Protein 6RYK (pdb70)

Secondary structure (DSSP, 8-state):
--SEEEEEEEGGGB-S--TT--S-----HHHHHHHHHH---S-EEEEE-STT-EEEEE-HHHHHHHHTTT-SEEEEEEESS--HHHHHHHHTHHHHHPPP--HHHHHHHHHHHHHTT---HHHHHHHHHHT--/--SEEEEEEEGGGB-S--TT--S-----HHHHHHHHHH---S-EEEEE-STT-EEEEE-HHHHHHHHHTT-SEEEEEEETT--HHHHHHHHHHHHHHPPP--HHHHHHHHHHHHHHT---HHHHHHHHHHH-

InterPro domains:
  IPR003115 ParB-like, N-terminal domain [PF02195] (296-383)
  IPR003115 ParB-like, N-terminal domain [SM00470] (295-384)
  IPR036086 ParB/Sulfiredoxin superfamily [SSF110849] (290-384)
  IPR050336 Chromosome-partitioning and nucleoid occlusion protein [PTHR33375] (297-457)

Foldseek 3Di:
DPFKDKDFAFPVQEDPDCPQDDDDLPDLPVVLVVCVVPNDPDFFEWEDDDDSHIYGLGDPNVSVSCVVVVHGTTIYMYGHPQDPVNSNCVSCPCVPPPDDDDLVNLVVVCVVCVVVVNHDPVSNVVSVVVVDD/DDQKDKDFAFPVQEDPDCVQDDDDLPDLQVVLVVCVVPNDPDFFEWEDPPPSHIYGLGDPNVVVSCVVVVHGTTIYMYGYPQDPVNSNCVSCVCVPPPDDDDLVNLVVVCVVCVVVVNCDPVNVVVSVVVND

B-factor: mean 39.54, std 13.58, range [12.8, 111.51]

GO terms:
  GO:0005737 cytoplasm (C, EXP)

Sequence (265 aa):
SGRVTTVLLPLEKLQDESAFKLRPEGDVSGLATDIARLGQLFPVDVRPAGEDRYQLVCGFRRVAALRFLKRDAVQARIHLRLSDEDALVMSLAEEAIHATPVGPEVLEAKRDELEAQGRLSAAVRDMLEKALATSGRVTTVLLPLEKLQDESAFKLRPEGDVSGLATDIARLGQLFPVDVRPAGEDRYQLVCGFRRVAALRFLKRDAVQARRIHLRLSDEDALVMSLAEEAIHATPVGPEVLEAKRDELEAQGRLSAAVRDMLEKALA

Structure (mmCIF, N/CA/C/O backbone):
data_6RYK
#
_entry.id   6RYK
#
_cell.length_a   36.850
_cell.length_b   42.440
_cell.length_c   49.530
_cell.angle_alpha   108.54
_cell.angle_beta   99.15
_cell.angle_gamma   89.28
#
_symmetry.space_group_name_H-M   'P 1'
#
loop_
_entity.id
_entity.type
_entity.pdbx_description
1 polymer 'ParB-like nuclease domain protein'
2 non-polymer 'MAGNESIUM ION'
3 non-polymer "CYTIDINE-5'-TRIPHOSPHATE"
4 non-polymer GLYCEROL
5 water water
#
loop_
_atom_site.group_PDB
_atom_site.id
_atom_site.type_symbol
_atom_site.label_atom_id
_atom_site.label_alt_id
_atom_site.label_comp_id
_atom_site.label_asym_id
_atom_site.label_entity_id
_atom_site.label_seq_id
_atom_site.pdbx_PDB_ins_code
_atom_site.Cartn_x
_atom_site.Cartn_y
_atom_site.Cartn_z
_atom_site.occupancy
_atom_site.B_iso_or_equiv
_atom_site.auth_seq_id
_atom_site.auth_comp_id
_atom_site.auth_asym_id
_atom_site.auth_atom_id
_atom_site.pdbx_PDB_model_num
ATOM 1 N N . SER A 1 29 ? 25.189 5.668 7.590 1.00 90.05 289 SER A N 1
ATOM 2 C CA . SER A 1 29 ? 26.246 4.922 6.913 1.00 86.08 289 SER A CA 1
ATOM 3 C C . SER A 1 29 ? 25.753 3.553 6.452 1.00 86.83 289 SER A C 1
ATOM 4 O O . SER A 1 29 ? 26.551 2.682 6.104 1.00 92.82 289 SER A O 1
ATOM 7 N N . GLY A 1 30 ? 24.437 3.367 6.466 1.00 81.56 290 GLY A N 1
ATOM 8 C CA . GLY A 1 30 ? 23.832 2.124 6.029 1.00 83.35 290 GLY A CA 1
ATOM 9 C C . GLY A 1 30 ? 23.177 2.252 4.672 1.00 77.01 290 GLY A C 1
ATOM 10 O O . GLY A 1 30 ? 23.850 2.194 3.640 1.00 76.41 290 GLY A O 1
ATOM 11 N N . ARG A 1 31 ? 21.852 2.423 4.665 1.00 68.15 291 ARG A N 1
ATOM 12 C CA . ARG A 1 31 ? 21.109 2.655 3.440 1.00 54.12 291 ARG A CA 1
ATOM 13 C C . ARG A 1 31 ? 20.238 3.909 3.499 1.00 43.10 291 ARG A C 1
ATOM 14 O O . ARG A 1 31 ? 19.634 4.261 2.482 1.00 40.18 291 ARG A O 1
ATOM 22 N N . VAL A 1 32 ? 20.177 4.613 4.637 1.00 39.29 292 VAL A N 1
ATOM 23 C CA . VAL A 1 32 ? 19.462 5.884 4.731 1.00 36.54 292 VAL A CA 1
ATOM 24 C C . VAL A 1 32 ? 20.356 6.884 5.465 1.00 35.88 292 VAL A C 1
ATOM 25 O O . VAL A 1 32 ? 21.103 6.507 6.374 1.00 40.42 292 VAL A O 1
ATOM 29 N N . THR A 1 33 ? 20.286 8.155 5.066 1.00 33.36 293 THR A N 1
ATOM 30 C CA . THR A 1 33 ? 21.059 9.207 5.719 1.00 34.51 293 THR A CA 1
ATOM 31 C C . THR A 1 33 ? 20.260 10.509 5.700 1.00 34.17 293 THR A C 1
ATOM 32 O O . THR A 1 33 ? 19.512 10.776 4.756 1.00 31.22 293 THR A O 1
ATOM 36 N N . THR A 1 34 ? 20.417 11.322 6.752 1.00 28.19 294 THR A N 1
ATOM 37 C CA . THR A 1 34 ? 19.595 12.517 6.930 1.00 32.06 294 THR A CA 1
ATOM 38 C C . THR A 1 34 ? 20.425 13.764 6.643 1.00 36.57 294 THR A C 1
ATOM 39 O O . THR A 1 34 ? 21.552 13.889 7.135 1.00 36.87 294 THR A O 1
ATOM 43 N N . VAL A 1 35 ? 19.878 14.677 5.832 1.00 36.64 295 VAL A N 1
ATOM 44 C CA . VAL A 1 35 ? 20.597 15.883 5.419 1.00 41.84 295 VAL A CA 1
ATOM 45 C C . VAL A 1 35 ? 19.666 17.095 5.455 1.00 41.61 295 VAL A C 1
ATOM 46 O O . VAL A 1 35 ? 18.439 16.969 5.440 1.00 32.41 295 VAL A O 1
ATOM 50 N N . LEU A 1 36 ? 20.269 18.290 5.510 1.00 30.32 296 LEU A N 1
ATOM 51 C CA . LEU A 1 36 ? 19.527 19.524 5.254 1.00 35.40 296 LEU A CA 1
ATOM 52 C C . LEU A 1 36 ? 19.609 19.756 3.745 1.00 35.11 296 LEU A C 1
ATOM 53 O O . LEU A 1 36 ? 20.638 20.182 3.221 1.00 37.38 296 LEU A O 1
ATOM 58 N N . LEU A 1 37 ? 18.524 19.433 3.035 1.00 37.37 297 LEU A N 1
ATOM 59 C CA . LEU A 1 37 ? 18.554 19.314 1.581 1.00 33.39 297 LEU A CA 1
ATOM 60 C C . LEU A 1 37 ? 18.048 20.590 0.936 1.00 35.05 297 LEU A C 1
ATOM 61 O O . LEU A 1 37 ? 16.904 20.995 1.211 1.00 32.60 297 LEU A O 1
ATOM 66 N N . PRO A 1 38 ? 18.829 21.256 0.083 1.00 41.32 298 PRO A N 1
ATOM 67 C CA . PRO A 1 38 ? 18.297 22.425 -0.625 1.00 42.39 298 PRO A CA 1
ATOM 68 C C . PRO A 1 38 ? 17.054 22.058 -1.428 1.00 41.68 298 PRO A C 1
ATOM 69 O O . PRO A 1 38 ? 17.025 21.054 -2.147 1.00 36.90 298 PRO A O 1
ATOM 73 N N . LEU A 1 39 ? 16.013 22.880 -1.283 1.00 43.41 299 LEU A N 1
ATOM 74 C CA . LEU A 1 39 ? 14.752 22.618 -1.970 1.00 44.86 299 LEU A CA 1
ATOM 75 C C . LEU A 1 39 ? 14.931 22.633 -3.481 1.00 47.94 299 LEU A C 1
ATOM 76 O O . LEU A 1 39 ? 14.209 21.928 -4.196 1.00 47.17 299 LEU A O 1
ATOM 81 N N . GLU A 1 40 ? 15.882 23.432 -3.986 1.00 44.13 300 GLU A N 1
ATOM 82 C CA . GLU A 1 40 ? 16.138 23.463 -5.421 1.00 54.33 300 GLU A CA 1
ATOM 83 C C . GLU A 1 40 ? 16.687 22.140 -5.954 1.00 53.25 300 GLU A C 1
ATOM 84 O O . GLU A 1 40 ? 16.749 21.964 -7.175 1.00 49.99 300 GLU A O 1
ATOM 90 N N . LYS A 1 41 ? 17.056 21.205 -5.083 1.00 51.74 301 LYS A N 1
ATOM 91 C CA . LYS A 1 41 ? 17.518 19.891 -5.507 1.00 45.18 301 LYS A CA 1
ATOM 92 C C . LYS A 1 41 ? 16.400 18.862 -5.599 1.00 45.28 301 LYS A C 1
ATOM 93 O O . LYS A 1 41 ? 16.668 17.716 -5.980 1.00 45.92 301 LYS A O 1
ATOM 99 N N . LEU A 1 42 ? 15.160 19.234 -5.291 1.00 38.08 302 LEU A N 1
ATOM 100 C CA . LEU A 1 42 ? 14.040 18.343 -5.550 1.00 36.90 302 LEU A CA 1
ATOM 101 C C . LEU A 1 42 ? 13.592 18.456 -6.998 1.00 39.24 302 LEU A C 1
ATOM 102 O O . LEU A 1 42 ? 13.511 19.557 -7.552 1.00 44.27 302 LEU A O 1
ATOM 107 N N . GLN A 1 43 ? 13.309 17.306 -7.609 1.00 40.33 303 GLN A N 1
ATOM 108 C CA . GLN A 1 43 ? 12.694 17.290 -8.927 1.00 44.10 303 GLN A CA 1
ATOM 109 C C . GLN A 1 43 ? 11.343 17.996 -8.881 1.00 41.31 303 GLN A C 1
ATOM 110 O O . GLN A 1 43 ? 10.575 17.831 -7.929 1.00 38.64 303 GLN A O 1
ATOM 116 N N . ASP A 1 44 ? 11.046 18.757 -9.934 1.00 43.11 304 ASP A N 1
ATOM 117 C CA . ASP A 1 44 ? 9.776 19.474 -10.071 1.00 50.01 304 ASP A CA 1
ATOM 118 C C . ASP A 1 44 ? 8.701 18.519 -10.589 1.00 48.40 304 ASP A C 1
ATOM 119 O O . ASP A 1 44 ? 8.243 18.590 -11.732 1.00 48.19 304 ASP A O 1
ATOM 124 N N . GLU A 1 45 ? 8.285 17.618 -9.708 1.00 48.53 305 GLU A N 1
ATOM 125 C CA . GLU A 1 45 ? 7.324 16.588 -10.069 1.00 45.71 305 GLU A CA 1
ATOM 126 C C . GLU A 1 45 ? 6.639 16.141 -8.791 1.00 42.30 305 GLU A C 1
ATOM 127 O O . GLU A 1 45 ? 6.987 16.581 -7.692 1.00 38.68 305 GLU A O 1
ATOM 133 N N . SER A 1 46 ? 5.620 15.298 -8.950 1.00 37.79 306 SER A N 1
ATOM 134 C CA . SER A 1 46 ? 4.870 14.846 -7.789 1.00 38.28 306 SER A CA 1
ATOM 135 C C . SER A 1 46 ? 4.359 13.408 -7.977 1.00 38.76 306 SER A C 1
ATOM 136 O O . SER A 1 46 ? 3.213 13.096 -7.638 1.00 39.06 306 SER A O 1
ATOM 139 N N . ALA A 1 47 ? 5.210 12.511 -8.489 1.00 32.11 307 ALA A N 1
ATOM 140 C CA . ALA A 1 47 ? 4.748 11.154 -8.808 1.00 37.13 307 ALA A CA 1
ATOM 141 C C . ALA A 1 47 ? 4.184 10.429 -7.586 1.00 35.02 307 ALA A C 1
ATOM 142 O O . ALA A 1 47 ? 3.216 9.664 -7.704 1.00 32.68 307 ALA A O 1
ATOM 144 N N . PHE A 1 48 ? 4.774 10.645 -6.405 1.00 30.13 308 PHE A N 1
ATOM 145 C CA . PHE A 1 48 ? 4.365 9.954 -5.190 1.00 26.83 308 PHE A CA 1
ATOM 146 C C . PHE A 1 48 ? 3.383 10.740 -4.328 1.00 25.22 308 PHE A C 1
ATOM 147 O O . PHE A 1 48 ? 2.964 10.229 -3.281 1.00 27.14 308 PHE A O 1
ATOM 155 N N . LYS A 1 49 ? 3.001 11.953 -4.740 1.00 26.56 309 LYS A N 1
ATOM 156 C CA . LYS A 1 49 ? 2.027 12.740 -3.995 1.00 30.85 309 LYS A CA 1
ATOM 157 C C . LYS A 1 49 ? 0.657 12.084 -4.058 1.00 34.27 309 LYS A C 1
ATOM 158 O O . LYS A 1 49 ? 0.218 11.647 -5.124 1.00 34.60 309 LYS A O 1
ATOM 164 N N . LEU A 1 50 ? -0.018 12.011 -2.908 1.00 31.03 310 LEU A N 1
ATOM 165 C CA . LEU A 1 50 ? -1.308 11.337 -2.806 1.00 32.42 310 LEU A CA 1
ATOM 166 C C . LEU A 1 50 ? -2.504 12.272 -2.874 1.00 41.37 310 LEU A C 1
ATOM 167 O O . LEU A 1 50 ? -3.603 11.814 -3.204 1.00 40.83 310 LEU A O 1
ATOM 172 N N . ARG A 1 51 ? -2.325 13.557 -2.578 1.00 34.34 311 ARG A N 1
ATOM 173 C CA . ARG A 1 51 ? -3.434 14.482 -2.402 1.00 35.45 311 ARG A CA 1
ATOM 174 C C . ARG A 1 51 ? -2.896 15.892 -2.549 1.00 39.35 311 ARG A C 1
ATOM 175 O O . ARG A 1 51 ? -1.697 16.119 -2.347 1.00 34.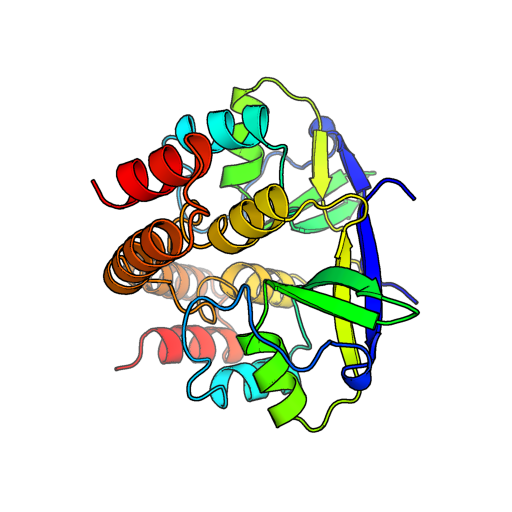54 311 ARG A O 1
ATOM 183 N N . PRO A 1 52 ? -3.752 16.869 -2.837 1.00 40.07 312 PRO A N 1
ATOM 184 C CA . PRO A 1 52 ? -3.280 18.254 -2.879 1.00 34.95 312 PRO A CA 1
ATOM 185 C C . PRO A 1 52 ? -2.783 18.705 -1.517 1.00 40.10 312 PRO A C 1
ATOM 186 O O . PRO A 1 52 ? -3.296 18.279 -0.476 1.00 37.91 312 PRO A O 1
ATOM 190 N N . GLU A 1 53 ? -1.752 19.556 -1.528 1.00 37.86 313 GLU A N 1
ATOM 191 C CA . GLU A 1 53 ? -1.216 20.063 -0.265 1.00 40.55 313 GLU A CA 1
ATOM 192 C C . GLU A 1 53 ? -2.246 20.916 0.468 1.00 43.29 313 GLU A C 1
ATOM 193 O O . GLU A 1 53 ? -2.301 20.906 1.702 1.00 37.08 313 GLU A O 1
ATOM 199 N N . GLY A 1 54 ? -3.059 21.672 -0.271 1.00 46.47 314 GLY A N 1
ATOM 200 C CA . GLY A 1 54 ? -4.050 22.530 0.355 1.00 47.62 314 GLY A CA 1
ATOM 201 C C . GLY A 1 54 ? -3.410 23.726 1.052 1.00 46.79 314 GLY A C 1
ATOM 202 O O . GLY A 1 54 ? -2.259 24.093 0.805 1.00 49.59 314 GLY A O 1
ATOM 203 N N . ASP A 1 55 ? -4.177 24.358 1.932 1.00 51.90 315 ASP A N 1
ATOM 204 C CA . ASP A 1 55 ? -3.610 25.477 2.674 1.00 51.61 315 ASP A CA 1
ATOM 205 C C . ASP A 1 55 ? -2.630 24.958 3.717 1.00 46.57 315 ASP A C 1
ATOM 206 O O . ASP A 1 55 ? -3.015 24.222 4.629 1.00 45.36 315 ASP A O 1
ATOM 211 N N . VAL A 1 56 ? -1.365 25.340 3.584 1.00 41.67 316 VAL A N 1
ATOM 212 C CA . VAL A 1 56 ? -0.347 24.933 4.537 1.00 39.24 316 VAL A CA 1
ATOM 213 C C . VAL A 1 56 ? 0.019 26.084 5.474 1.00 47.41 316 VAL A C 1
ATOM 214 O O . VAL A 1 56 ? 1.092 26.075 6.065 1.00 41.16 316 VAL A O 1
ATOM 218 N N . SER A 1 57 ? -0.888 27.064 5.623 1.00 38.10 317 SER A N 1
ATOM 219 C CA . SER A 1 57 ? -0.637 28.236 6.462 1.00 39.95 317 SER A CA 1
ATOM 220 C C . SER A 1 57 ? -0.357 27.843 7.903 1.00 44.46 317 SER A C 1
ATOM 221 O O . SER A 1 57 ? 0.605 28.324 8.514 1.00 44.97 317 SER A O 1
ATOM 224 N N . GLY A 1 58 ? -1.222 27.011 8.485 1.00 41.98 318 GLY A N 1
ATOM 225 C CA . GLY A 1 58 ? -1.051 26.660 9.884 1.00 45.93 318 GLY A CA 1
ATOM 226 C C . GLY A 1 58 ? 0.173 25.798 10.117 1.00 40.17 318 GLY A C 1
ATOM 227 O O . GLY A 1 58 ? 0.893 25.976 11.105 1.00 35.45 318 GLY A O 1
ATOM 228 N N . LEU A 1 59 ? 0.416 24.840 9.218 1.00 33.66 319 LEU A N 1
ATOM 229 C CA . LEU A 1 59 ? 1.626 24.033 9.311 1.00 30.14 319 LEU A CA 1
ATOM 230 C C . LEU A 1 59 ? 2.871 24.903 9.215 1.00 26.19 319 LEU A C 1
ATOM 231 O O . LEU A 1 59 ? 3.834 24.696 9.956 1.00 30.35 319 LEU A O 1
ATOM 236 N N . ALA A 1 60 ? 2.868 25.894 8.321 1.00 32.90 320 ALA A N 1
ATOM 237 C CA . ALA A 1 60 ? 4.029 26.776 8.195 1.00 35.78 320 ALA A CA 1
ATOM 238 C C . ALA A 1 60 ? 4.241 27.621 9.456 1.00 31.06 320 ALA A C 1
ATOM 239 O O . ALA A 1 60 ? 5.378 27.820 9.894 1.00 34.93 320 ALA A O 1
ATOM 241 N N . THR A 1 61 ? 3.166 28.122 10.053 1.00 35.49 321 THR A N 1
ATOM 242 C CA . THR A 1 61 ? 3.307 28.865 11.307 1.00 30.92 321 THR A CA 1
ATOM 243 C C . THR A 1 61 ? 3.926 27.989 12.392 1.00 37.73 321 THR A C 1
ATOM 244 O O . THR A 1 61 ? 4.849 28.414 13.096 1.00 32.54 321 THR A O 1
ATOM 248 N N . ASP A 1 62 ? 3.467 26.740 12.505 1.00 35.74 322 ASP A N 1
ATOM 249 C CA . ASP A 1 62 ? 4.036 25.831 13.497 1.00 27.25 322 ASP A CA 1
ATOM 250 C C . ASP A 1 62 ? 5.513 25.554 13.221 1.00 30.48 322 ASP A C 1
ATOM 251 O O . ASP A 1 62 ? 6.327 25.507 14.158 1.00 30.13 322 ASP A O 1
ATOM 256 N N . ILE A 1 63 ? 5.885 25.377 11.948 1.00 27.08 323 ILE A N 1
ATOM 257 C CA . ILE A 1 63 ? 7.287 25.116 11.631 1.00 31.07 323 ILE A CA 1
ATOM 258 C C . ILE A 1 63 ? 8.133 26.350 11.907 1.00 29.59 323 ILE A C 1
ATOM 259 O O . ILE A 1 63 ? 9.284 26.248 12.359 1.00 31.91 323 ILE A O 1
ATOM 264 N N . ALA A 1 64 ? 7.581 27.533 11.633 1.00 29.65 324 ALA A N 1
ATOM 265 C CA . ALA A 1 64 ? 8.293 28.767 11.951 1.00 38.41 324 ALA A CA 1
ATOM 266 C C . ALA A 1 64 ? 8.567 28.887 13.443 1.00 36.45 324 ALA A C 1
ATOM 267 O O . ALA A 1 64 ? 9.610 29.409 13.850 1.00 36.15 324 ALA A O 1
ATOM 269 N N . ARG A 1 65 ? 7.658 28.392 14.276 1.00 34.51 325 ARG A N 1
ATOM 270 C CA . ARG A 1 65 ? 7.809 28.538 15.716 1.00 33.90 325 ARG A CA 1
ATOM 271 C C . ARG A 1 65 ? 8.665 27.431 16.335 1.00 28.63 325 ARG A C 1
ATOM 272 O O . ARG A 1 65 ? 9.525 27.705 17.182 1.00 33.39 325 ARG A O 1
ATOM 280 N N . LEU A 1 66 ? 8.474 26.192 15.910 1.00 26.96 326 LEU A N 1
ATOM 281 C CA . LEU A 1 66 ? 9.096 25.055 16.581 1.00 33.08 326 LEU A CA 1
ATOM 282 C C . LEU A 1 66 ? 10.246 24.440 15.802 1.00 30.65 326 LEU A C 1
ATOM 283 O O . LEU A 1 66 ? 10.963 23.587 16.348 1.00 29.74 326 LEU A O 1
ATOM 288 N N . GLY A 1 67 ? 10.433 24.833 14.553 1.00 30.21 327 GLY A N 1
ATOM 289 C CA . GLY A 1 67 ? 11.264 24.090 13.636 1.00 26.55 327 GLY A CA 1
ATOM 290 C C . GLY A 1 67 ? 10.491 22.983 12.941 1.00 28.71 327 GLY A C 1
ATOM 291 O O . GLY A 1 67 ? 9.345 22.670 13.273 1.00 25.69 327 GLY A O 1
ATOM 292 N N . GLN A 1 68 ? 11.141 22.396 11.934 1.00 23.93 328 GLN A N 1
ATOM 293 C CA . GLN A 1 68 ? 10.632 21.188 11.266 1.00 21.57 328 GLN A CA 1
ATOM 294 C C . GLN A 1 68 ? 10.954 19.990 12.151 1.00 25.27 328 GLN A C 1
ATOM 295 O O . GLN A 1 68 ? 12.124 19.639 12.324 1.00 28.79 328 GLN A O 1
ATOM 301 N N . LEU A 1 69 ? 9.925 19.377 12.745 1.00 21.79 329 LEU A N 1
ATOM 302 C CA . LEU A 1 69 ? 10.167 18.377 13.765 1.00 20.22 329 LEU A CA 1
ATOM 303 C C . LEU A 1 69 ? 10.521 17.031 13.151 1.00 21.05 329 LEU A C 1
ATOM 304 O O . LEU A 1 69 ? 11.302 16.280 13.748 1.00 21.94 329 LEU A O 1
ATOM 309 N N . PHE A 1 70 ? 9.973 16.720 11.978 1.00 20.99 330 PHE A N 1
ATOM 310 C CA . PHE A 1 70 ? 10.176 15.404 11.359 1.00 20.85 330 PHE A CA 1
ATOM 311 C C . PHE A 1 70 ? 10.680 15.541 9.930 1.00 20.64 330 PHE A C 1
ATOM 312 O O . PHE A 1 70 ? 10.072 16.266 9.121 1.00 21.59 330 PHE A O 1
ATOM 320 N N . PRO A 1 71 ? 11.719 14.791 9.558 1.00 21.46 331 PRO A N 1
ATOM 321 C CA . PRO A 1 71 ? 12.277 14.898 8.209 1.00 24.01 331 PRO A CA 1
ATOM 322 C C . PRO A 1 71 ? 11.374 14.257 7.153 1.00 22.41 331 PRO A C 1
ATOM 323 O O . PRO A 1 71 ? 10.603 13.334 7.434 1.00 20.53 331 PRO A O 1
ATOM 327 N N . VAL A 1 72 ? 11.481 14.777 5.927 1.00 21.14 332 VAL A N 1
ATOM 328 C CA . VAL A 1 72 ? 10.765 14.199 4.787 1.00 20.73 332 VAL A CA 1
ATOM 329 C C . VAL A 1 72 ? 11.599 13.052 4.257 1.00 21.85 332 VAL A C 1
ATOM 330 O O . VAL A 1 72 ? 12.714 12.825 4.738 1.00 21.81 332 VAL A O 1
ATOM 334 N N . ASP A 1 73 ? 11.036 12.282 3.318 1.00 20.27 333 ASP A N 1
ATOM 335 C CA . ASP A 1 73 ? 11.725 11.141 2.736 1.00 20.52 333 ASP A CA 1
ATOM 336 C C . ASP A 1 73 ? 11.933 11.358 1.244 1.00 20.92 333 ASP A C 1
ATOM 337 O O . ASP A 1 73 ? 10.988 11.700 0.531 1.00 23.98 333 ASP A O 1
ATOM 342 N N . VAL A 1 74 ? 13.159 11.116 0.763 1.00 20.45 334 VAL A N 1
ATOM 343 C CA . VAL A 1 74 ? 13.475 11.257 -0.662 1.00 21.47 334 VAL A CA 1
ATOM 344 C C . VAL A 1 74 ? 14.310 10.060 -1.10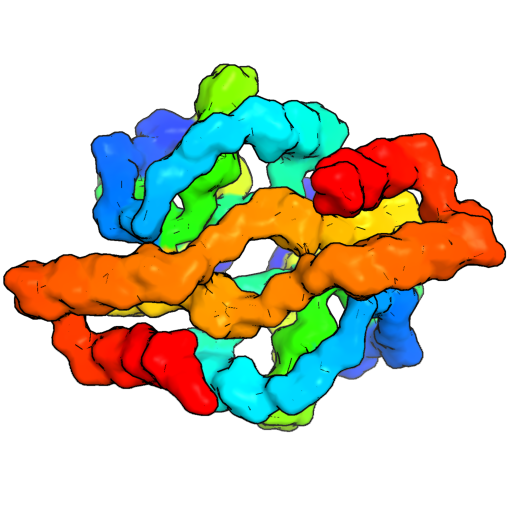9 1.00 24.14 334 VAL A C 1
ATOM 345 O O . VAL A 1 74 ? 14.831 9.299 -0.293 1.00 26.97 334 VAL A O 1
ATOM 349 N N . ARG A 1 75 ? 14.473 9.943 -2.433 1.00 25.95 335 ARG A N 1
ATOM 350 C CA . ARG A 1 75 ? 15.423 9.042 -3.065 1.00 25.22 335 ARG A CA 1
ATOM 351 C C . ARG A 1 75 ? 16.176 9.794 -4.165 1.00 28.01 335 ARG A C 1
ATOM 352 O O . ARG A 1 75 ? 15.635 10.738 -4.748 1.00 29.99 335 ARG A O 1
ATOM 360 N N . PRO A 1 76 ? 17.424 9.403 -4.441 1.00 32.54 336 PRO A N 1
ATOM 361 C CA . PRO A 1 76 ? 18.171 10.048 -5.536 1.00 35.08 336 PRO A CA 1
ATOM 362 C C . PRO A 1 76 ? 17.435 9.881 -6.850 1.00 40.62 336 PRO A C 1
ATOM 363 O O . PRO A 1 76 ? 16.829 8.839 -7.112 1.00 38.70 336 PRO A O 1
ATOM 367 N N . ALA A 1 77 ? 17.420 10.952 -7.641 1.00 41.72 337 ALA A N 1
ATOM 368 C CA . ALA A 1 77 ? 16.665 11.004 -8.892 1.00 38.37 337 ALA A CA 1
ATOM 369 C C . ALA A 1 77 ? 17.470 11.730 -9.959 1.00 60.31 337 ALA A C 1
ATOM 370 O O . ALA A 1 77 ? 17.034 12.742 -10.510 1.00 63.78 337 ALA A O 1
ATOM 372 N N . GLY A 1 78 ? 18.683 11.260 -10.218 1.00 54.79 338 GLY A N 1
ATOM 373 C CA . GLY A 1 78 ? 19.563 11.902 -11.174 1.00 55.47 338 GLY A CA 1
ATOM 374 C C . GLY A 1 78 ? 20.704 12.603 -10.461 1.00 50.62 338 GLY A C 1
ATOM 375 O O . GLY A 1 78 ? 20.804 12.607 -9.235 1.00 48.21 338 GLY A O 1
ATOM 376 N N . GLU A 1 79 ? 21.564 13.218 -11.258 1.00 50.36 339 GLU A N 1
ATOM 377 C CA . GLU A 1 79 ? 22.800 13.768 -10.724 1.00 50.65 339 GLU A CA 1
ATOM 378 C C . GLU A 1 79 ? 22.551 14.913 -9.753 1.00 45.13 339 GLU A C 1
ATOM 379 O O . GLU A 1 79 ? 22.104 15.990 -10.160 1.00 45.64 339 GLU A O 1
ATOM 385 N N . ASP A 1 80 ? 22.842 14.682 -8.471 1.00 45.64 340 ASP A N 1
ATOM 386 C CA . ASP A 1 80 ? 22.698 15.696 -7.426 1.00 44.86 340 ASP A CA 1
ATOM 387 C C . ASP A 1 80 ? 21.249 16.164 -7.291 1.00 41.08 340 ASP A C 1
ATOM 388 O O . ASP A 1 80 ? 20.976 17.288 -6.847 1.00 40.62 340 ASP A O 1
ATOM 393 N N . ARG A 1 81 ? 20.294 15.294 -7.622 1.00 38.38 341 ARG A N 1
ATOM 394 C CA . ARG A 1 81 ? 18.887 15.656 -7.544 1.00 37.29 341 ARG A CA 1
ATOM 395 C C . ARG A 1 81 ? 18.113 14.532 -6.865 1.00 35.23 341 ARG A C 1
ATOM 396 O O . ARG A 1 81 ? 18.583 13.396 -6.770 1.00 38.81 341 ARG A O 1
ATOM 404 N N . TYR A 1 82 ? 16.938 14.877 -6.339 1.00 29.86 342 TYR A N 1
ATOM 405 C CA . TYR A 1 82 ? 16.200 13.961 -5.473 1.00 32.56 342 TYR A CA 1
ATOM 406 C C . TYR A 1 82 ? 14.706 14.042 -5.752 1.00 29.94 342 TYR A C 1
ATOM 407 O O . TYR A 1 82 ? 14.178 15.083 -6.145 1.00 32.90 342 TYR A O 1
ATOM 416 N N . GLN A 1 83 ? 14.024 12.921 -5.535 1.00 30.73 343 GLN A N 1
ATOM 417 C CA . GLN A 1 83 ? 12.593 12.817 -5.771 1.00 25.03 343 GLN A CA 1
ATOM 418 C C . GLN A 1 83 ? 11.902 12.658 -4.432 1.00 26.57 343 GLN A C 1
ATOM 419 O O . GLN A 1 83 ? 12.265 11.776 -3.660 1.00 24.74 343 GLN A O 1
ATOM 425 N N . LEU A 1 84 ? 10.923 13.512 -4.164 1.00 27.26 344 LEU A N 1
ATOM 426 C CA . LEU A 1 84 ? 10.219 13.466 -2.893 1.00 26.92 344 LEU A CA 1
ATOM 427 C C . LEU A 1 84 ? 9.288 12.259 -2.878 1.00 21.21 344 LEU A C 1
ATOM 428 O O . LEU A 1 84 ? 8.538 12.043 -3.834 1.00 23.22 344 LEU A O 1
ATOM 433 N N . VAL A 1 85 ? 9.345 11.482 -1.801 1.00 23.77 345 VAL A N 1
ATOM 434 C CA . VAL A 1 85 ? 8.499 10.312 -1.620 1.00 22.62 345 VAL A CA 1
ATOM 435 C C . VAL A 1 85 ? 7.440 10.557 -0.551 1.00 23.67 345 VAL A C 1
ATOM 436 O O . VAL A 1 85 ? 6.256 10.329 -0.790 1.00 25.53 345 VAL A O 1
ATOM 440 N N . CYS A 1 86 ? 7.849 11.055 0.629 1.00 20.82 346 CYS A N 1
ATOM 441 C CA . CYS A 1 86 ? 6.924 11.515 1.660 1.00 18.52 346 CYS A CA 1
ATOM 442 C C . CYS A 1 86 ? 7.287 12.918 2.100 1.00 20.67 346 CYS A C 1
ATOM 443 O O . CYS A 1 86 ? 8.456 13.202 2.361 1.00 22.38 346 CYS A O 1
ATOM 446 N N . GLY A 1 87 ? 6.264 13.743 2.267 1.00 23.76 347 GLY A N 1
ATOM 447 C CA . GLY A 1 87 ? 6.444 15.054 2.867 1.00 25.03 347 GLY A CA 1
ATOM 448 C C . GLY A 1 87 ? 6.112 16.228 1.970 1.00 25.84 347 GLY A C 1
ATOM 449 O O . GLY A 1 87 ? 6.728 17.291 2.102 1.00 26.72 347 GLY A O 1
ATOM 450 N N . PHE A 1 88 ? 5.098 16.077 1.105 1.00 21.48 348 PHE A N 1
ATOM 451 C CA . PHE A 1 88 ? 4.695 17.181 0.236 1.00 26.00 348 PHE A CA 1
ATOM 452 C C . PHE A 1 88 ? 4.158 18.383 1.017 1.00 26.76 348 PHE A C 1
ATOM 453 O O . PHE A 1 88 ? 4.412 19.529 0.629 1.00 29.25 348 PHE A O 1
ATOM 461 N N . ARG A 1 89 ? 3.386 18.166 2.093 1.00 25.63 349 ARG A N 1
ATOM 462 C CA . ARG A 1 89 ? 2.859 19.330 2.804 1.00 27.28 349 ARG A CA 1
ATOM 463 C C . ARG A 1 89 ? 3.963 20.078 3.535 1.00 24.23 349 ARG A C 1
ATOM 464 O O . ARG A 1 89 ? 3.937 21.319 3.603 1.00 29.06 349 ARG A O 1
ATOM 472 N N . ARG A 1 90 ? 4.909 19.354 4.131 1.00 24.96 350 ARG A N 1
ATOM 473 C CA . ARG A 1 90 ? 6.008 20.039 4.815 1.00 27.45 350 ARG A CA 1
ATOM 474 C C . ARG A 1 90 ? 6.841 20.834 3.808 1.00 29.65 350 ARG A C 1
ATOM 475 O O . ARG A 1 90 ? 7.264 21.961 4.091 1.00 30.25 350 ARG A O 1
ATOM 483 N N . VAL A 1 91 ? 7.071 20.270 2.614 1.00 28.42 351 VAL A N 1
ATOM 484 C CA . VAL A 1 91 ? 7.827 21.006 1.598 1.00 25.51 351 VAL A CA 1
ATOM 485 C C . VAL A 1 91 ? 7.055 22.245 1.137 1.00 30.57 351 VAL A C 1
ATOM 486 O O . VAL A 1 91 ? 7.637 23.319 0.948 1.00 33.78 351 VAL A O 1
ATOM 490 N N . ALA A 1 92 ? 5.737 22.127 0.952 1.00 32.45 352 ALA A N 1
ATOM 491 C CA . ALA A 1 92 ? 4.929 23.295 0.604 1.00 26.40 352 ALA A CA 1
ATOM 492 C C . ALA A 1 92 ? 4.990 24.357 1.690 1.00 28.79 352 ALA A C 1
ATOM 493 O O . ALA A 1 92 ? 5.078 25.560 1.397 1.00 33.41 352 ALA A O 1
ATOM 495 N N . ALA A 1 93 ? 4.894 23.929 2.955 1.00 29.86 353 ALA A N 1
ATOM 496 C CA . ALA A 1 93 ? 4.970 24.872 4.068 1.00 33.06 353 ALA A CA 1
ATOM 497 C C . ALA A 1 93 ? 6.316 25.578 4.096 1.00 33.57 353 ALA A C 1
ATOM 498 O O . ALA A 1 93 ? 6.386 26.792 4.309 1.00 32.20 353 ALA A O 1
ATOM 500 N N . LEU A 1 94 ? 7.399 24.833 3.884 1.00 37.23 354 LEU A N 1
ATOM 501 C CA . LEU A 1 94 ? 8.718 25.450 3.857 1.00 34.74 354 LEU A CA 1
ATOM 502 C C . LEU A 1 94 ? 8.827 26.433 2.693 1.00 38.08 354 LEU A C 1
ATOM 503 O O . LEU A 1 94 ? 9.400 27.520 2.841 1.00 39.69 354 LEU A O 1
ATOM 508 N N . ARG A 1 95 ? 8.253 26.088 1.530 1.00 34.91 355 ARG A N 1
ATOM 509 C CA . ARG A 1 95 ? 8.204 27.069 0.436 1.00 33.96 355 ARG A CA 1
ATOM 510 C C . ARG A 1 95 ? 7.278 28.247 0.769 1.00 33.96 355 ARG A C 1
ATOM 511 O O . ARG A 1 95 ? 7.546 29.390 0.331 1.00 36.94 355 ARG A O 1
ATOM 519 N N . PHE A 1 96 ? 6.224 27.991 1.574 1.00 41.96 356 PHE A N 1
ATOM 520 C CA . PHE A 1 96 ? 5.499 29.033 2.306 1.00 45.79 356 PHE A CA 1
ATOM 521 C C . PHE A 1 96 ? 6.224 29.542 3.556 1.00 62.23 356 PHE A C 1
ATOM 522 O O . PHE A 1 96 ? 5.608 29.788 4.581 1.00 73.32 356 PHE A O 1
ATOM 530 N N . LEU A 1 97 ? 7.514 29.502 3.574 1.00 49.23 357 LEU A N 1
ATOM 531 C CA . LEU A 1 97 ? 8.281 30.247 4.542 1.00 39.50 357 LEU A CA 1
ATOM 532 C C . LEU A 1 97 ? 9.474 30.858 3.825 1.00 39.13 357 LEU A C 1
ATOM 533 O O . LEU A 1 97 ? 10.246 31.592 4.450 1.00 46.47 357 LEU A O 1
ATOM 538 N N . LYS A 1 98 ? 9.576 30.648 2.500 1.00 39.93 358 LYS A N 1
ATOM 539 C CA . LYS A 1 98 ? 10.701 31.115 1.697 1.00 38.44 358 LYS A CA 1
ATOM 540 C C . LYS A 1 98 ? 12.016 30.568 2.241 1.00 36.26 358 LYS A C 1
ATOM 541 O O . LYS A 1 98 ? 13.055 31.216 2.149 1.00 45.02 358 LYS A O 1
ATOM 547 N N . ARG A 1 99 ? 11.988 29.342 2.769 1.00 39.35 359 ARG A N 1
ATOM 548 C CA . ARG A 1 99 ? 13.205 28.672 3.234 1.00 40.67 359 ARG A CA 1
ATOM 549 C C . ARG A 1 99 ? 13.975 28.025 2.075 1.00 44.93 359 ARG A C 1
ATOM 550 O O . ARG A 1 99 ? 13.419 27.721 1.018 1.00 44.90 359 ARG A O 1
ATOM 558 N N . ASP A 1 100 ? 15.278 27.831 2.283 1.00 46.13 360 ASP A N 1
ATOM 559 C CA . ASP A 1 100 ? 16.180 27.311 1.259 1.00 45.76 360 ASP A CA 1
ATOM 560 C C . ASP A 1 100 ? 16.261 25.793 1.268 1.00 38.45 360 ASP A C 1
ATOM 561 O O . ASP A 1 100 ? 16.722 25.204 0.279 1.00 42.64 360 ASP A O 1
ATOM 566 N N . ALA A 1 101 ? 15.799 25.150 2.342 1.00 38.64 361 ALA A N 1
ATOM 567 C CA . ALA A 1 101 ? 16.112 23.744 2.550 1.00 37.88 361 ALA A CA 1
ATOM 568 C C . ALA A 1 101 ? 15.069 23.056 3.426 1.00 35.46 361 ALA A C 1
ATOM 569 O O . ALA A 1 101 ? 14.283 23.697 4.135 1.00 35.36 361 ALA A O 1
ATOM 571 N N . VAL A 1 102 ? 15.101 21.723 3.377 1.00 31.90 362 VAL A N 1
ATOM 572 C CA . VAL A 1 102 ? 14.216 20.842 4.131 1.00 29.37 362 VAL A CA 1
ATOM 573 C C . VAL A 1 102 ? 15.067 19.730 4.739 1.00 24.02 362 VAL A C 1
ATOM 574 O O . VAL A 1 102 ? 15.991 19.226 4.088 1.00 29.13 362 VAL A O 1
ATOM 578 N N . GLN A 1 103 ? 14.776 19.364 5.989 1.00 25.45 363 GLN A N 1
ATOM 579 C CA . GLN A 1 103 ? 15.388 18.187 6.600 1.00 27.79 363 GLN A CA 1
ATOM 580 C C . GLN A 1 103 ? 14.874 16.936 5.905 1.00 29.35 363 GLN A C 1
ATOM 581 O O . GLN A 1 103 ? 13.661 16.744 5.803 1.00 23.19 363 GLN A O 1
ATOM 587 N N . ALA A 1 104 ? 15.781 16.077 5.449 1.00 26.00 364 ALA A N 1
ATOM 588 C CA . ALA A 1 104 ? 15.362 14.982 4.586 1.00 24.75 364 ALA A CA 1
ATOM 589 C C . ALA A 1 104 ? 16.162 13.712 4.861 1.00 29.46 364 ALA A C 1
ATOM 590 O O . ALA A 1 104 ? 17.388 13.762 5.029 1.00 29.94 364 ALA A O 1
ATOM 592 N N . ARG A 1 105 ? 15.466 12.570 4.866 1.00 27.23 365 ARG A N 1
ATOM 593 C CA . ARG A 1 105 ? 16.122 11.266 4.828 1.00 26.82 365 ARG A CA 1
ATOM 594 C C . ARG A 1 105 ? 16.271 10.850 3.372 1.00 27.60 365 ARG A C 1
ATOM 595 O O . ARG A 1 105 ? 15.276 10.782 2.642 1.00 26.24 365 ARG A O 1
ATOM 603 N N . ILE A 1 106 ? 17.503 10.576 2.962 1.00 24.34 366 ILE A N 1
ATOM 604 C CA . ILE A 1 106 ? 17.805 10.057 1.627 1.00 23.82 366 ILE A CA 1
ATOM 605 C C . ILE A 1 106 ? 17.860 8.527 1.690 1.00 23.74 366 ILE A C 1
ATOM 606 O O . ILE A 1 106 ? 18.718 7.950 2.368 1.00 28.07 366 ILE A O 1
ATOM 611 N N . HIS A 1 107 ? 16.971 7.872 0.948 1.00 25.32 367 HIS A N 1
ATOM 612 C CA . HIS A 1 107 ? 16.895 6.421 0.892 1.00 31.70 367 HIS A CA 1
ATOM 613 C C . HIS A 1 107 ? 17.643 5.941 -0.344 1.00 25.58 367 HIS A C 1
ATOM 614 O O . HIS A 1 107 ? 17.240 6.252 -1.462 1.00 31.32 367 HIS A O 1
ATOM 621 N N . LEU A 1 108 ? 18.690 5.148 -0.130 1.00 28.08 368 LEU A N 1
ATOM 622 C CA . LEU A 1 108 ? 19.424 4.481 -1.200 1.00 29.16 368 LEU A CA 1
ATOM 623 C C . LEU A 1 108 ? 18.780 3.154 -1.565 1.00 35.83 368 LEU A C 1
ATOM 624 O O . LEU A 1 108 ? 18.208 2.460 -0.723 1.00 35.23 368 LEU A O 1
ATOM 629 N N . ARG A 1 109 ? 18.906 2.794 -2.838 1.00 34.36 369 ARG A N 1
ATOM 630 C CA . ARG A 1 109 ? 18.398 1.513 -3.345 1.00 39.32 369 ARG A CA 1
ATOM 631 C C . ARG A 1 109 ? 16.903 1.364 -3.060 1.00 43.14 369 ARG A C 1
ATOM 632 O O . ARG A 1 109 ? 16.426 0.303 -2.652 1.00 41.82 369 ARG A O 1
ATOM 640 N N . LEU A 1 110 ? 16.162 2.455 -3.250 1.00 32.77 370 LEU A N 1
ATOM 641 C CA . LEU A 1 110 ? 14.714 2.476 -3.064 1.00 24.88 370 LEU A CA 1
ATOM 642 C C . LEU A 1 110 ? 14.063 2.347 -4.435 1.00 28.48 370 LEU A C 1
ATOM 643 O O . LEU A 1 110 ? 14.047 3.299 -5.217 1.00 32.19 370 LEU A O 1
ATOM 648 N N . SER A 1 111 ? 13.561 1.147 -4.744 1.00 28.86 371 SER A N 1
ATOM 649 C CA . SER A 1 111 ? 12.992 0.885 -6.056 1.00 29.57 371 SER A CA 1
ATOM 650 C C . SER A 1 111 ? 11.688 1.653 -6.231 1.00 30.21 371 SER A C 1
ATOM 651 O O . SER A 1 111 ? 11.115 2.200 -5.270 1.00 26.45 371 SER A O 1
ATOM 654 N N . ASP A 1 112 ? 11.207 1.683 -7.480 1.00 31.30 372 ASP A N 1
ATOM 655 C CA . ASP A 1 112 ? 9.916 2.313 -7.739 1.00 32.24 372 ASP A CA 1
ATOM 656 C C . ASP A 1 112 ? 8.825 1.692 -6.872 1.00 27.49 372 ASP A C 1
ATOM 657 O O . ASP A 1 112 ? 8.040 2.407 -6.242 1.00 25.93 372 ASP A O 1
ATOM 662 N N . GLU A 1 113 ? 8.762 0.356 -6.818 1.00 26.85 373 GLU A N 1
ATOM 663 C CA . GLU A 1 113 ? 7.721 -0.276 -6.004 1.00 25.79 373 GLU A CA 1
ATOM 664 C C . GLU A 1 113 ? 7.913 0.002 -4.520 1.00 31.26 373 GLU A C 1
ATOM 665 O O . GLU A 1 113 ? 6.934 0.211 -3.800 1.00 32.61 373 GLU A O 1
ATOM 671 N N . ASP A 1 114 ? 9.151 -0.028 -4.024 1.00 26.65 374 ASP A N 1
ATOM 672 C CA . ASP A 1 114 ? 9.340 0.164 -2.593 1.00 29.65 374 ASP A CA 1
ATOM 673 C C . ASP A 1 114 ? 9.061 1.609 -2.187 1.00 24.62 374 ASP A C 1
ATOM 674 O O . ASP A 1 114 ? 8.636 1.865 -1.049 1.00 25.84 374 ASP A O 1
ATOM 679 N N . ALA A 1 115 ? 9.258 2.554 -3.110 1.00 24.73 375 ALA A N 1
ATOM 680 C CA . ALA A 1 115 ? 8.911 3.945 -2.835 1.00 26.97 375 ALA A CA 1
ATOM 681 C C . ALA A 1 115 ? 7.401 4.137 -2.792 1.00 27.74 375 ALA A C 1
ATOM 682 O O . ALA A 1 115 ? 6.886 4.881 -1.958 1.00 27.03 375 ALA 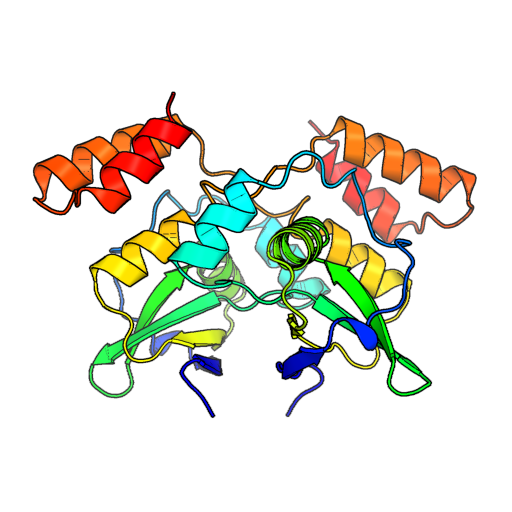A O 1
ATOM 684 N N . LEU A 1 116 ? 6.677 3.504 -3.711 1.00 24.17 376 LEU A N 1
ATOM 685 C CA . LEU A 1 116 ? 5.227 3.527 -3.647 1.00 24.30 376 LEU A CA 1
ATOM 686 C C . LEU A 1 116 ? 4.752 2.984 -2.307 1.00 27.10 376 LEU A C 1
ATOM 687 O O . LEU A 1 116 ? 3.888 3.571 -1.648 1.00 27.40 376 LEU A O 1
ATOM 692 N N . VAL A 1 117 ? 5.328 1.866 -1.873 1.00 31.20 377 VAL A N 1
ATOM 693 C CA . VAL A 1 117 ? 4.945 1.288 -0.581 1.00 28.75 377 VAL A CA 1
ATOM 694 C C . VAL A 1 117 ? 5.188 2.282 0.550 1.00 40.05 377 VAL A C 1
ATOM 695 O O . VAL A 1 117 ? 4.316 2.513 1.404 1.00 38.32 377 VAL A O 1
ATOM 699 N N . MET A 1 118 ? 6.379 2.893 0.571 1.00 31.13 378 MET A N 1
ATOM 700 C CA . MET A 1 118 ? 6.711 3.853 1.622 1.00 32.71 378 MET A CA 1
ATOM 701 C C . MET A 1 118 ? 5.802 5.093 1.608 1.00 35.68 378 MET A C 1
ATOM 702 O O . MET A 1 118 ? 5.498 5.667 2.670 1.00 33.45 378 MET A O 1
ATOM 707 N N . SER A 1 119 ? 5.380 5.537 0.432 1.00 29.88 379 SER A N 1
ATOM 708 C CA . SER A 1 119 ? 4.511 6.706 0.329 1.00 30.34 379 SER A CA 1
ATOM 709 C C . SER A 1 119 ? 3.119 6.435 0.879 1.00 40.11 379 SER A C 1
ATOM 710 O O . SER A 1 119 ? 2.378 7.386 1.160 1.00 47.17 379 SER A O 1
ATOM 713 N N . LEU A 1 120 ? 2.745 5.166 1.008 1.00 36.79 380 LEU A N 1
ATOM 714 C CA . LEU A 1 120 ? 1.437 4.745 1.497 1.00 47.25 380 LEU A CA 1
ATOM 715 C C . LEU A 1 120 ? 1.475 4.253 2.935 1.00 42.01 380 LEU A C 1
ATOM 716 O O . LEU A 1 120 ? 0.424 3.891 3.484 1.00 41.89 380 LEU A O 1
ATOM 721 N N . ALA A 1 121 ? 2.661 4.225 3.547 1.00 29.63 381 ALA A N 1
ATOM 722 C CA . ALA A 1 121 ? 2.861 3.480 4.786 1.00 27.51 381 ALA A CA 1
ATOM 723 C C . ALA A 1 121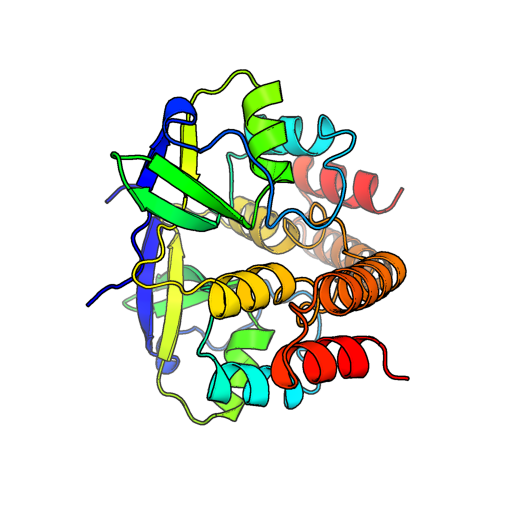 ? 2.238 4.186 5.974 1.00 39.05 381 ALA A C 1
ATOM 724 O O . ALA A 1 121 ? 1.537 3.563 6.783 1.00 34.72 381 ALA A O 1
ATOM 726 N N A GLU A 1 122 ? 2.498 5.487 6.115 0.51 36.74 382 GLU A N 1
ATOM 727 N N B GLU A 1 122 ? 2.513 5.482 6.124 0.49 36.48 382 GLU A N 1
ATOM 728 C CA A GLU A 1 122 ? 1.859 6.238 7.189 0.51 39.76 382 GLU A CA 1
ATOM 729 C CA B GLU A 1 122 ? 1.860 6.243 7.182 0.49 39.81 382 GLU A CA 1
ATOM 730 C C A GLU A 1 122 ? 0.360 6.328 6.969 0.51 37.53 382 GLU A C 1
ATOM 731 C C B GLU A 1 122 ? 0.361 6.288 6.962 0.49 37.10 382 GLU A C 1
ATOM 732 O O A GLU A 1 122 ? -0.420 6.196 7.918 0.51 42.32 382 GLU A O 1
ATOM 733 O O B GLU A 1 122 ? -0.416 6.088 7.902 0.49 42.05 382 GLU A O 1
ATOM 744 N N . ALA A 1 123 ? -0.063 6.535 5.719 1.00 41.42 383 ALA A N 1
ATOM 745 C CA . ALA A 1 123 ? -1.487 6.610 5.418 1.00 44.31 383 ALA A CA 1
ATOM 746 C C . ALA A 1 123 ? -2.205 5.358 5.892 1.00 37.01 383 ALA A C 1
ATOM 747 O O . ALA A 1 123 ? -3.224 5.439 6.580 1.00 43.62 383 ALA A O 1
ATOM 749 N N . ILE A 1 124 ? -1.656 4.183 5.581 1.00 35.72 384 ILE A N 1
ATOM 750 C CA . ILE A 1 124 ? -2.357 2.946 5.903 1.00 32.50 384 ILE A CA 1
ATOM 751 C C . ILE A 1 124 ? -2.182 2.566 7.362 1.00 32.59 384 ILE A C 1
ATOM 752 O O . ILE A 1 124 ? -3.158 2.201 8.030 1.00 39.74 384 ILE A O 1
ATOM 757 N N . HIS A 1 125 ? -0.965 2.663 7.901 1.00 31.72 385 HIS A N 1
ATOM 758 C CA . HIS A 1 125 ? -0.684 2.047 9.192 1.00 42.95 385 HIS A CA 1
ATOM 759 C C . HIS A 1 125 ? -0.747 3.003 10.381 1.00 44.64 385 HIS A C 1
ATOM 760 O O . HIS A 1 125 ? -0.874 2.533 11.518 1.00 51.55 385 HIS A O 1
ATOM 767 N N . ALA A 1 126 ? -0.680 4.314 10.172 1.00 47.19 386 ALA A N 1
ATOM 768 C CA . ALA A 1 126 ? -0.783 5.225 11.308 1.00 50.07 386 ALA A CA 1
ATOM 769 C C . ALA A 1 126 ? -2.213 5.232 11.847 1.00 52.13 386 ALA A C 1
ATOM 770 O O . ALA A 1 126 ? -3.165 5.492 11.102 1.00 54.73 386 ALA A O 1
ATOM 772 N N . THR A 1 127 ? -2.367 4.919 13.137 1.00 44.55 387 THR A N 1
ATOM 773 C CA . THR A 1 127 ? -3.666 5.007 13.794 1.00 42.46 387 THR A CA 1
ATOM 774 C C . THR A 1 127 ? -3.857 6.429 14.295 1.00 41.82 387 THR A C 1
ATOM 775 O O . THR A 1 127 ? -3.036 6.905 15.085 1.00 39.80 387 THR A O 1
ATOM 779 N N . PRO A 1 128 ? -4.886 7.150 13.848 1.00 43.88 388 PRO A N 1
ATOM 780 C CA . PRO A 1 128 ? -5.058 8.544 14.287 1.00 49.58 388 PRO A CA 1
ATOM 781 C C . PRO A 1 128 ? -5.298 8.635 15.788 1.00 41.67 388 PRO A C 1
ATOM 782 O O . PRO A 1 128 ? -5.834 7.715 16.410 1.00 45.35 388 PRO A O 1
ATOM 786 N N . VAL A 1 129 ? -4.873 9.755 16.364 1.00 43.68 389 VAL A N 1
ATOM 787 C CA . VAL A 1 129 ? -5.241 10.131 17.720 1.00 47.31 389 VAL A CA 1
ATOM 788 C C . VAL A 1 129 ? -6.494 10.992 17.593 1.00 47.29 389 VAL A C 1
ATOM 789 O O . VAL A 1 129 ? -6.458 12.086 17.022 1.00 53.25 389 VAL A O 1
ATOM 793 N N . GLY A 1 130 ? -7.614 10.477 18.068 1.00 40.87 390 GLY A N 1
ATOM 794 C CA . GLY A 1 130 ? -8.880 11.136 17.866 1.00 42.96 390 GLY A CA 1
ATOM 795 C C . GLY A 1 130 ? -8.996 12.324 18.789 1.00 41.72 390 GLY A C 1
ATOM 796 O O . GLY A 1 130 ? -8.203 12.476 19.721 1.00 39.22 390 GLY A O 1
ATOM 797 N N . PRO A 1 131 ? -9.966 13.207 18.538 1.00 29.93 391 PRO A N 1
ATOM 798 C CA . PRO A 1 131 ? -10.125 14.358 19.438 1.00 32.87 391 PRO A CA 1
ATOM 799 C C . PRO A 1 131 ? -10.505 13.955 20.851 1.00 36.63 391 PRO A C 1
ATOM 800 O O . PRO A 1 131 ? -10.181 14.686 21.794 1.00 36.15 391 PRO A O 1
ATOM 804 N N . GLU A 1 132 ? -11.184 12.817 21.041 1.00 36.38 392 GLU A N 1
ATOM 805 C CA . GLU A 1 132 ? -11.496 12.408 22.408 1.00 32.44 392 GLU A CA 1
ATOM 806 C C . GLU A 1 132 ? -10.218 12.194 23.201 1.00 32.75 392 GLU A C 1
ATOM 807 O O . GLU A 1 132 ? -10.128 12.578 24.377 1.00 35.67 392 GLU A O 1
ATOM 813 N N . VAL A 1 133 ? -9.201 11.609 22.563 1.00 29.30 393 VAL A N 1
ATOM 814 C CA . VAL A 1 133 ? -7.929 11.436 23.243 1.00 27.54 393 VAL A CA 1
ATOM 815 C C . VAL A 1 133 ? -7.259 12.785 23.491 1.00 28.06 393 VAL A C 1
ATOM 816 O O . VAL A 1 133 ? -6.669 13.010 24.553 1.00 32.94 393 VAL A O 1
ATOM 820 N N . LEU A 1 134 ? -7.326 13.703 22.527 1.00 28.50 394 LEU A N 1
ATOM 821 C CA . LEU A 1 134 ? -6.686 15.005 22.734 1.00 27.91 394 LEU A CA 1
ATOM 822 C C . LEU A 1 134 ? -7.344 15.775 23.878 1.00 29.31 394 LEU A C 1
ATOM 823 O O . LEU A 1 134 ? -6.650 16.404 24.687 1.00 27.79 394 LEU A O 1
ATOM 828 N N . GLU A 1 135 ? -8.675 15.734 23.966 1.00 27.87 395 GLU A N 1
ATOM 829 C CA . GLU A 1 135 ? -9.348 16.402 25.083 1.00 32.25 395 GLU A CA 1
ATOM 830 C C . GLU A 1 135 ? -9.003 15.757 26.426 1.00 36.92 395 GLU A C 1
ATOM 831 O O . GLU A 1 135 ? -8.834 16.455 27.438 1.00 31.61 395 GLU A O 1
ATOM 837 N N . ALA A 1 136 ? -8.969 14.425 26.479 1.00 33.14 396 ALA A N 1
ATOM 838 C CA . ALA A 1 136 ? -8.629 13.760 27.730 1.00 34.43 396 ALA A CA 1
ATOM 839 C C . ALA A 1 136 ? -7.196 14.070 28.142 1.00 27.84 396 ALA A C 1
ATOM 840 O O . ALA A 1 136 ? -6.902 14.152 29.339 1.00 33.53 396 ALA A O 1
ATOM 842 N N . LYS A 1 137 ? -6.298 14.253 27.173 1.00 27.42 397 LYS A N 1
ATOM 843 C CA . LYS A 1 137 ? -4.936 14.658 27.509 1.00 26.93 397 LYS A CA 1
ATOM 844 C C . LYS A 1 137 ? -4.914 16.089 28.021 1.00 27.93 397 LYS A C 1
ATOM 845 O O . LYS A 1 137 ? -4.210 16.397 28.989 1.00 28.47 397 LYS A O 1
ATOM 851 N N . ARG A 1 138 ? -5.654 16.978 27.355 1.00 26.54 398 ARG A N 1
ATOM 852 C CA . ARG A 1 138 ? -5.779 18.355 27.806 1.00 27.88 398 ARG A CA 1
ATOM 853 C C . ARG A 1 138 ? -6.273 18.385 29.247 1.00 32.20 398 ARG A C 1
ATOM 854 O O . ARG A 1 138 ? -5.674 19.031 30.115 1.00 28.41 398 ARG A O 1
ATOM 862 N N . ASP A 1 139 ? -7.324 17.620 29.529 1.00 29.95 399 ASP A N 1
ATOM 863 C CA . ASP A 1 139 ? -7.899 17.593 30.867 1.00 34.36 399 ASP A CA 1
ATOM 864 C C . ASP A 1 139 ? -6.942 16.990 31.889 1.00 29.50 399 ASP A C 1
ATOM 865 O O . ASP A 1 139 ? -6.858 17.488 33.017 1.00 32.93 399 ASP A O 1
ATOM 870 N N . GLU A 1 140 ? -6.188 15.953 31.511 1.00 30.80 400 GLU A N 1
ATOM 871 C CA . GLU A 1 140 ? -5.252 15.358 32.462 1.00 28.81 400 GLU A CA 1
ATOM 872 C C . GLU A 1 140 ? -4.102 16.310 32.779 1.00 25.32 400 GLU A C 1
ATOM 873 O O . GLU A 1 140 ? -3.689 16.422 33.941 1.00 31.71 400 GLU A O 1
ATOM 879 N N . LEU A 1 141 ? -3.551 16.974 31.753 1.00 24.42 401 LEU A N 1
ATOM 880 C CA . LEU A 1 141 ? -2.469 17.931 31.990 1.00 29.05 401 LEU A CA 1
ATOM 881 C C . LEU A 1 141 ? -2.933 19.045 32.906 1.00 31.47 401 LEU A C 1
ATOM 882 O O . LEU A 1 141 ? -2.241 19.400 33.877 1.00 32.06 401 LEU A O 1
ATOM 887 N N . GLU A 1 142 ? -4.134 19.574 32.656 1.00 27.96 402 GLU A N 1
ATOM 888 C CA . GLU A 1 142 ? -4.698 20.564 33.571 1.00 25.57 402 GLU A CA 1
ATOM 889 C C . GLU A 1 142 ? -4.784 20.019 34.995 1.00 32.13 402 GLU A C 1
ATOM 890 O O . GLU A 1 142 ? -4.332 20.660 35.956 1.00 31.60 402 GLU A O 1
ATOM 896 N N . ALA A 1 143 ? -5.371 18.831 35.158 1.00 34.11 403 ALA A N 1
ATOM 897 C CA . ALA A 1 143 ? -5.556 18.295 36.502 1.00 36.66 403 ALA A CA 1
ATOM 898 C C . ALA A 1 143 ? -4.219 18.129 37.203 1.00 39.44 403 ALA A C 1
ATOM 899 O O . ALA A 1 143 ? -4.121 18.328 38.418 1.00 41.52 403 ALA A O 1
ATOM 901 N N . GLN A 1 144 ? -3.175 17.820 36.439 1.00 37.56 404 GLN A N 1
ATOM 902 C CA . GLN A 1 144 ? -1.822 17.617 36.939 1.00 37.34 404 GLN A CA 1
ATOM 903 C C . GLN A 1 144 ? -1.066 18.918 37.165 1.00 40.27 404 GLN A C 1
ATOM 904 O O . GLN A 1 144 ? 0.053 18.878 37.686 1.00 44.73 404 GLN A O 1
ATOM 910 N N . GLY A 1 145 ? -1.642 20.061 36.806 1.00 41.19 405 GLY A N 1
ATOM 911 C CA . GLY A 1 145 ? -0.893 21.304 36.882 1.00 42.91 405 GLY A CA 1
ATOM 912 C C . GLY A 1 145 ? 0.217 21.401 35.864 1.00 48.75 405 GLY A C 1
ATOM 913 O O . GLY A 1 145 ? 1.185 22.139 36.077 1.00 51.73 405 GLY A O 1
ATOM 914 N N . ARG A 1 146 ? 0.103 20.650 34.765 1.00 43.41 406 ARG A N 1
ATOM 915 C CA . ARG A 1 146 ? 1.103 20.559 33.711 1.00 43.69 406 ARG A CA 1
ATOM 916 C C . ARG A 1 146 ? 0.661 21.215 32.413 1.00 38.26 406 ARG A C 1
ATOM 917 O O . ARG A 1 146 ? 1.309 21.000 31.383 1.00 35.93 406 ARG A O 1
ATOM 925 N N . LEU A 1 147 ? -0.442 21.978 32.408 1.00 31.37 407 LEU A N 1
ATOM 926 C CA . LEU A 1 147 ? -0.972 22.523 31.162 1.00 31.67 407 LEU A CA 1
ATOM 927 C C . LEU A 1 147 ? -0.491 23.957 31.002 1.00 32.58 407 LEU A C 1
ATOM 928 O O . LEU A 1 147 ? -1.076 24.895 31.558 1.00 27.74 407 LEU A O 1
ATOM 933 N N . SER A 1 148 ? 0.577 24.123 30.231 1.00 28.47 408 SER A N 1
ATOM 934 C CA . SER A 1 148 ? 1.055 25.451 29.891 1.00 27.74 408 SER A CA 1
ATOM 935 C C . SER A 1 148 ? 0.061 26.147 28.963 1.00 32.76 408 SER A C 1
ATOM 936 O O . SER A 1 148 ? -0.739 25.505 28.266 1.00 28.57 408 SER A O 1
ATOM 939 N N . ALA A 1 149 ? 0.140 27.482 28.931 1.00 30.06 409 ALA A N 1
ATOM 940 C CA . ALA A 1 149 ? -0.710 28.239 28.014 1.00 35.53 409 ALA A CA 1
ATOM 941 C C . ALA A 1 149 ? -0.472 27.827 26.565 1.00 36.88 409 ALA A C 1
ATOM 942 O O . ALA A 1 149 ? -1.413 27.789 25.762 1.00 32.46 409 ALA A O 1
ATOM 944 N N . ALA A 1 150 ? 0.781 27.510 26.213 1.00 37.58 410 ALA A N 1
ATOM 945 C CA . ALA A 1 150 ? 1.115 27.137 24.838 1.00 36.72 410 ALA A CA 1
ATOM 946 C C . ALA A 1 150 ? 0.453 25.820 24.438 1.00 34.18 410 ALA A C 1
ATOM 947 O O . ALA A 1 150 ? -0.101 25.700 23.339 1.00 36.03 410 ALA A O 1
ATOM 949 N N . VAL A 1 151 ? 0.497 24.824 25.327 1.00 29.46 411 VAL A N 1
ATOM 950 C CA . VAL A 1 151 ? -0.080 23.521 25.019 1.00 25.68 411 VAL A CA 1
ATOM 951 C C . VAL A 1 151 ? -1.601 23.581 25.121 1.00 29.06 411 VAL A C 1
ATOM 952 O O . VAL A 1 151 ? -2.315 22.969 24.317 1.00 30.08 411 VAL A O 1
ATOM 956 N N . ARG A 1 152 ? -2.123 24.338 26.086 1.00 29.45 412 ARG A N 1
ATOM 957 C CA . ARG A 1 152 ? -3.566 24.594 26.115 1.00 25.41 412 ARG A CA 1
ATOM 958 C C . ARG A 1 152 ? -4.047 25.147 24.775 1.00 35.31 412 ARG A C 1
ATOM 959 O O . ARG A 1 152 ? -5.021 24.652 24.189 1.00 29.90 412 ARG A O 1
ATOM 967 N N . ASP A 1 153 ? -3.358 26.174 24.267 1.00 28.37 413 ASP A N 1
ATOM 968 C CA . ASP A 1 153 ? -3.790 26.808 23.032 1.00 30.95 413 ASP A CA 1
ATOM 969 C C . ASP A 1 153 ? -3.695 25.843 21.857 1.00 31.93 413 ASP A C 1
ATOM 970 O O . ASP A 1 153 ? -4.574 25.834 20.983 1.00 35.86 413 ASP A O 1
ATOM 975 N N . MET A 1 154 ? -2.626 25.041 21.820 1.00 33.87 414 MET A N 1
ATOM 976 C CA . MET A 1 154 ? -2.438 24.044 20.769 1.00 35.36 414 MET A CA 1
ATOM 977 C C . MET A 1 154 ? -3.552 23.009 20.786 1.00 32.67 414 MET A C 1
ATOM 978 O O . MET A 1 154 ? -4.098 22.639 19.734 1.00 35.35 414 MET A O 1
ATOM 983 N N . LEU A 1 155 ? -3.870 22.487 21.975 1.00 29.45 415 LEU A N 1
ATOM 984 C CA . LEU A 1 155 ? -4.921 21.483 22.083 1.00 34.04 415 LEU A CA 1
ATOM 985 C C . LEU A 1 155 ? -6.288 22.093 21.811 1.00 34.24 415 LEU A C 1
ATOM 986 O O . LEU A 1 155 ? -7.118 21.490 21.115 1.00 32.40 415 LEU A O 1
ATOM 991 N N . GLU A 1 156 ? -6.547 23.289 22.352 1.00 29.16 416 GLU A N 1
ATOM 992 C CA . GLU A 1 156 ? -7.834 23.929 22.104 1.00 35.93 416 GLU A CA 1
ATOM 993 C C . GLU A 1 156 ? -8.026 24.276 20.631 1.00 41.67 416 GLU A C 1
ATOM 994 O O . GLU A 1 156 ? -9.149 24.200 20.123 1.00 40.17 416 GLU A O 1
ATOM 1000 N N . LYS A 1 157 ? -6.965 24.642 19.910 1.00 37.05 417 LYS A N 1
ATOM 1001 C CA . LYS A 1 157 ? -7.225 24.932 18.506 1.00 39.22 417 LYS A CA 1
ATOM 1002 C C . LYS A 1 157 ? -7.431 23.649 17.709 1.00 41.34 417 LYS A C 1
ATOM 1003 O O . LYS A 1 157 ? -8.234 23.629 16.770 1.00 45.01 417 LYS A O 1
ATOM 1009 N N . ALA A 1 158 ? -6.710 22.578 18.055 1.00 40.60 418 ALA A N 1
ATOM 1010 C CA . ALA A 1 158 ? -6.945 21.286 17.406 1.00 43.50 418 ALA A CA 1
ATOM 1011 C C . ALA A 1 158 ? -8.351 20.799 17.697 1.00 42.05 418 ALA A C 1
ATOM 1012 O O . ALA A 1 158 ? -9.003 20.175 16.851 1.00 45.09 418 ALA A O 1
ATOM 1014 N N . LEU A 1 159 ? -8.825 21.089 18.900 1.00 43.73 419 LEU A N 1
ATOM 1015 C CA . LEU A 1 159 ? -10.202 20.923 19.336 1.00 47.99 419 LEU A CA 1
ATOM 1016 C C . LEU A 1 159 ? -11.045 22.143 19.000 1.00 69.21 419 LEU A C 1
ATOM 1017 O O . LEU A 1 159 ? -11.901 22.493 19.808 1.00 85.37 419 LEU A O 1
ATOM 1022 N N . ALA A 1 160 ? -10.782 22.887 17.925 1.00 66.57 420 ALA A N 1
ATOM 1023 C CA . ALA A 1 160 ? -11.688 23.953 17.517 1.00 65.88 420 ALA A CA 1
ATOM 1024 C C . ALA A 1 160 ? -12.504 23.501 16.314 1.00 70.62 420 ALA A C 1
ATOM 1025 O O . ALA A 1 160 ? -12.170 22.525 15.638 1.00 67.78 420 ALA A O 1
ATOM 1027 N N . THR A 1 161 ? -13.609 24.201 16.080 1.00 78.24 421 THR A N 1
ATOM 1028 C CA . THR A 1 161 ? -14.436 23.945 14.909 1.00 82.35 421 THR A CA 1
ATOM 1029 C C . THR A 1 161 ? -14.597 25.235 14.118 1.00 82.67 421 THR A C 1
ATOM 1030 O O . THR A 1 161 ? -15.125 25.231 13.010 1.00 92.22 421 THR A O 1
ATOM 1034 N N . SER B 1 29 ? 26.452 19.156 12.007 1.00 101.59 289 SER B N 1
ATOM 1035 C CA . SER B 1 29 ? 25.745 19.865 13.066 1.00 98.72 289 SER B CA 1
ATOM 1036 C C . SER B 1 29 ? 24.509 19.084 13.470 1.00 97.00 289 SER B C 1
ATOM 1037 O O . SER B 1 29 ? 23.576 18.920 12.678 1.00 101.72 289 SER B O 1
ATOM 1040 N N . GLY B 1 30 ? 24.499 18.590 14.703 1.00 91.23 290 GLY B N 1
ATOM 1041 C CA . GLY B 1 30 ? 23.405 17.737 15.107 1.00 83.62 290 GLY B CA 1
ATOM 1042 C C . GLY B 1 30 ? 23.065 17.773 16.581 1.00 84.50 290 GLY B C 1
ATOM 1043 O O . GLY B 1 30 ? 23.950 17.690 17.437 1.00 85.38 290 GLY B O 1
ATOM 1044 N N . ARG B 1 31 ? 21.776 17.956 16.877 1.00 78.56 291 ARG B N 1
ATOM 1045 C CA . ARG B 1 31 ? 21.166 17.516 18.122 1.00 66.83 291 ARG B CA 1
ATOM 1046 C C . ARG B 1 31 ? 20.410 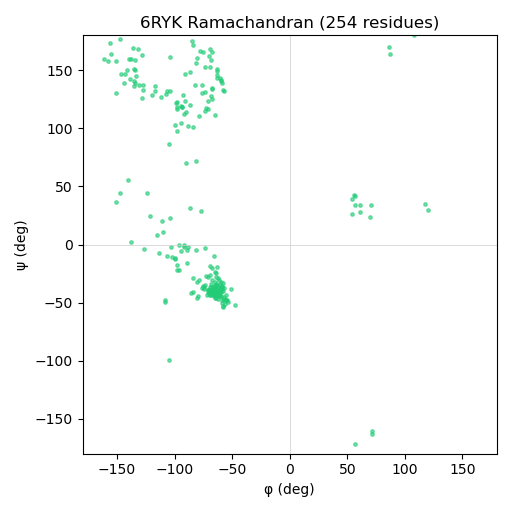16.218 18.020 1.00 51.17 291 ARG B C 1
ATOM 1047 O O . ARG B 1 31 ? 20.033 15.669 19.062 1.00 55.08 291 ARG B O 1
ATOM 1055 N N . VAL B 1 32 ? 20.147 15.737 16.811 1.00 46.82 292 VAL B N 1
ATOM 1056 C CA . VAL B 1 32 ? 19.449 14.479 16.615 1.00 39.89 292 VAL B CA 1
ATOM 1057 C C . VAL B 1 32 ? 20.397 13.534 15.895 1.00 41.32 292 VAL B C 1
ATOM 1058 O O . VAL B 1 32 ? 21.105 13.949 14.968 1.00 49.51 292 VAL B O 1
ATOM 1062 N N . THR B 1 33 ? 20.432 12.280 16.348 1.00 36.38 293 THR B N 1
ATOM 1063 C CA . THR B 1 33 ? 21.216 11.214 15.742 1.00 38.72 293 THR B CA 1
ATOM 1064 C C . THR B 1 33 ? 20.349 9.971 15.661 1.00 33.73 293 THR B C 1
ATOM 1065 O O . THR B 1 33 ? 19.599 9.679 16.593 1.00 31.19 293 THR B O 1
ATOM 1069 N N . THR B 1 34 ? 20.455 9.224 14.568 1.00 33.20 294 THR B N 1
ATOM 1070 C CA . THR B 1 34 ? 19.662 8.013 14.418 1.00 33.11 294 THR B CA 1
ATOM 1071 C C . THR B 1 34 ? 20.534 6.790 14.654 1.00 37.55 294 THR B C 1
ATOM 1072 O O . THR B 1 34 ? 21.639 6.698 14.111 1.00 36.12 294 THR B O 1
ATOM 1076 N N . VAL B 1 35 ? 20.038 5.861 15.475 1.00 29.88 295 VAL B N 1
ATOM 1077 C CA . VAL B 1 35 ? 20.788 4.668 15.849 1.00 36.02 295 VAL B CA 1
ATOM 1078 C C . VAL B 1 35 ? 19.850 3.472 15.871 1.00 35.50 295 VAL B C 1
ATOM 1079 O O . VAL B 1 35 ? 18.628 3.608 15.966 1.00 33.24 295 VAL B O 1
ATOM 1083 N N . LEU B 1 36 ? 20.444 2.283 15.778 1.00 31.03 296 LEU B N 1
ATOM 1084 C CA . LEU B 1 36 ? 19.730 1.038 16.047 1.00 31.85 296 LEU B CA 1
ATOM 1085 C C . LEU B 1 36 ? 19.775 0.810 17.558 1.00 31.49 296 LEU B C 1
ATOM 1086 O O . LEU B 1 36 ? 20.796 0.379 18.103 1.00 34.37 296 LEU B O 1
ATOM 1091 N N . LEU B 1 37 ? 18.678 1.131 18.254 1.00 30.26 297 LEU B N 1
ATOM 1092 C CA . LEU B 1 37 ? 18.701 1.236 19.706 1.00 31.09 297 LEU B CA 1
ATOM 1093 C C . LEU B 1 37 ? 18.284 -0.080 20.345 1.00 32.62 297 LEU B C 1
ATOM 1094 O O . LEU B 1 37 ? 17.146 -0.515 20.122 1.00 34.28 297 LEU B O 1
ATOM 1099 N N . PRO B 1 38 ? 19.139 -0.740 21.135 1.00 34.81 298 PRO B N 1
ATOM 1100 C CA . PRO B 1 38 ? 18.686 -1.921 21.891 1.00 42.13 298 PRO B CA 1
ATOM 1101 C C . PRO B 1 38 ? 17.524 -1.570 22.811 1.00 39.27 298 PRO B C 1
ATOM 1102 O O . PRO B 1 38 ? 17.546 -0.554 23.511 1.00 40.36 298 PRO B O 1
ATOM 1106 N N . LEU B 1 39 ? 16.480 -2.401 22.780 1.00 45.55 299 LEU B N 1
ATOM 1107 C CA . LEU B 1 39 ? 15.295 -2.130 23.595 1.00 45.09 299 LEU B CA 1
ATOM 1108 C C . LEU B 1 39 ? 15.591 -2.177 25.086 1.00 46.77 299 LEU B C 1
ATOM 1109 O O . LEU B 1 39 ? 14.857 -1.560 25.870 1.00 44.78 299 LEU B O 1
ATOM 1114 N N . GLU B 1 40 ? 16.639 -2.905 25.494 1.00 44.28 300 GLU B N 1
ATOM 1115 C CA . GLU B 1 40 ? 17.034 -2.917 26.896 1.00 50.31 300 GLU B CA 1
ATOM 1116 C C . GLU B 1 40 ? 17.480 -1.542 27.388 1.00 45.41 300 GLU B C 1
ATOM 1117 O O . GLU B 1 40 ? 17.517 -1.320 28.601 1.00 46.26 300 GLU B O 1
ATOM 1123 N N . LYS B 1 41 ? 17.836 -0.625 26.488 1.00 42.17 301 LYS B N 1
ATOM 1124 C CA . LYS B 1 41 ? 18.214 0.731 26.872 1.00 40.11 301 LYS B CA 1
ATOM 1125 C C . LYS B 1 41 ? 17.021 1.674 26.958 1.00 38.77 301 LYS B C 1
ATOM 1126 O O . LYS B 1 41 ? 17.194 2.837 27.326 1.00 40.09 301 LYS B O 1
ATOM 1132 N N . LEU B 1 42 ? 15.822 1.206 26.644 1.00 31.68 302 LEU B N 1
ATOM 1133 C CA . LEU B 1 42 ? 14.638 2.047 26.707 1.00 37.75 302 LEU B CA 1
ATOM 1134 C C . LEU B 1 42 ? 13.983 1.900 28.083 1.00 30.40 302 LEU B C 1
ATOM 1135 O O . LEU B 1 42 ? 13.772 0.784 28.560 1.00 34.02 302 LEU B O 1
ATOM 1140 N N . GLN B 1 43 ? 13.711 3.026 28.740 1.00 34.94 303 GLN B N 1
ATOM 1141 C CA . GLN B 1 43 ? 13.093 2.968 30.060 1.00 36.95 303 GLN B CA 1
ATOM 1142 C C . GLN B 1 43 ? 11.732 2.286 29.977 1.00 36.62 303 GLN B C 1
ATOM 1143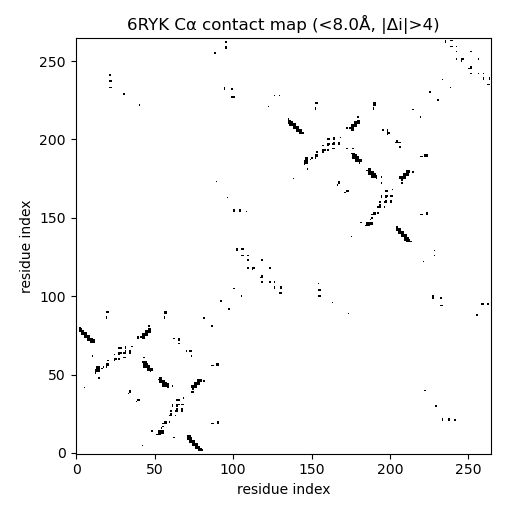 O O . GLN B 1 43 ? 10.999 2.448 29.004 1.00 34.65 303 GLN B O 1
ATOM 1149 N N . ASP B 1 44 ? 11.398 1.506 31.009 1.00 39.39 304 ASP B N 1
ATOM 1150 C CA . ASP B 1 44 ? 10.112 0.803 31.067 1.00 44.90 304 ASP B CA 1
ATOM 1151 C C . ASP B 1 44 ? 9.080 1.693 31.759 1.00 43.21 304 ASP B C 1
ATOM 1152 O O . ASP B 1 44 ? 8.649 1.455 32.888 1.00 43.27 304 ASP B O 1
ATOM 1157 N N . GLU B 1 45 ? 8.706 2.749 31.047 1.00 44.63 305 GLU B N 1
ATOM 1158 C CA . GLU B 1 45 ? 7.712 3.718 31.488 1.00 40.41 305 GLU B CA 1
ATOM 1159 C C . GLU B 1 45 ? 6.991 4.209 30.236 1.00 36.75 305 GLU B C 1
ATOM 1160 O O . GLU B 1 45 ? 7.286 3.764 29.126 1.00 34.31 305 GLU B O 1
ATOM 1166 N N . SER B 1 46 ? 5.985 5.071 30.411 1.00 30.15 306 SER B N 1
ATOM 1167 C CA . SER B 1 46 ? 5.208 5.493 29.253 1.00 32.74 306 SER B CA 1
ATOM 1168 C C . SER B 1 46 ? 4.636 6.897 29.439 1.00 30.39 306 SER B C 1
ATOM 1169 O O . SER B 1 46 ? 3.517 7.180 29.005 1.00 32.35 306 SER B O 1
ATOM 1172 N N . ALA B 1 47 ? 5.395 7.789 30.091 1.00 30.72 307 ALA B N 1
ATOM 1173 C CA . ALA B 1 47 ? 4.906 9.143 30.381 1.00 32.84 307 ALA B CA 1
ATOM 1174 C C . ALA B 1 47 ? 4.344 9.867 29.155 1.00 29.21 307 ALA B C 1
ATOM 1175 O O . ALA B 1 47 ? 3.359 10.612 29.263 1.00 27.72 307 ALA B O 1
ATOM 1177 N N . PHE B 1 48 ? 4.965 9.695 27.991 1.00 24.72 308 PHE B N 1
ATOM 1178 C CA . PHE B 1 48 ? 4.541 10.405 26.793 1.00 23.76 308 PHE B CA 1
ATOM 1179 C C . PHE B 1 48 ? 3.526 9.638 25.951 1.00 23.31 308 PHE B C 1
ATOM 1180 O O . PHE B 1 48 ? 3.033 10.193 24.967 1.00 28.62 308 PHE B O 1
ATOM 1188 N N . LYS B 1 49 ? 3.165 8.413 26.340 1.00 25.96 309 LYS B N 1
ATOM 1189 C CA . LYS B 1 49 ? 2.180 7.669 25.560 1.00 27.83 309 LYS B CA 1
ATOM 1190 C C . LYS B 1 49 ? 0.806 8.331 25.662 1.00 32.00 309 LYS B C 1
ATOM 1191 O O . LYS B 1 49 ? 0.346 8.678 26.759 1.00 29.42 309 LYS B O 1
ATOM 1197 N N . LEU B 1 50 ? 0.137 8.479 24.516 1.00 26.76 310 LEU B N 1
ATOM 1198 C CA . LEU B 1 50 ? -1.170 9.121 24.478 1.00 28.34 310 LEU B CA 1
ATOM 1199 C C . LEU B 1 50 ? -2.345 8.151 24.501 1.00 33.76 310 LEU B C 1
ATOM 1200 O O . LEU B 1 50 ? -3.446 8.554 24.908 1.00 37.09 310 LEU B O 1
ATOM 1205 N N . ARG B 1 51 ? -2.146 6.892 24.120 1.00 32.26 311 ARG B N 1
ATOM 1206 C CA . ARG B 1 51 ? -3.241 5.951 23.931 1.00 32.05 311 ARG B CA 1
ATOM 1207 C C . ARG B 1 51 ? -2.692 4.538 24.048 1.00 38.76 311 ARG B C 1
ATOM 1208 O O . ARG B 1 51 ? -1.485 4.315 23.827 1.00 33.61 311 ARG B O 1
ATOM 1216 N N . PRO B 1 52 ? -3.540 3.551 24.350 1.00 39.21 312 PRO B N 1
ATOM 1217 C CA . PRO B 1 52 ? -3.068 2.168 24.406 1.00 42.67 312 PRO B CA 1
ATOM 1218 C C . PRO B 1 52 ? -2.581 1.726 23.038 1.00 40.80 312 PRO B C 1
ATOM 1219 O O . PRO B 1 52 ? -3.142 2.110 22.011 1.00 40.76 312 PRO B O 1
ATOM 1223 N N . GLU B 1 53 ? -1.513 0.929 23.031 1.00 38.60 313 GLU B N 1
ATOM 1224 C CA . GLU B 1 53 ? -1.005 0.405 21.767 1.00 36.96 313 GLU B CA 1
ATOM 1225 C C . GLU B 1 53 ? -2.068 -0.419 21.047 1.00 44.27 313 GLU B C 1
ATOM 1226 O O . GLU B 1 53 ? -2.183 -0.361 19.817 1.00 42.69 313 GLU B O 1
ATOM 1232 N N . GLY B 1 54 ? -2.853 -1.191 21.800 1.00 46.19 314 GLY B N 1
ATOM 1233 C CA . GLY B 1 54 ? -3.843 -2.084 21.220 1.00 44.61 314 GLY B CA 1
ATOM 1234 C C . GLY B 1 54 ? -3.178 -3.266 20.536 1.00 44.66 314 GLY B C 1
ATOM 1235 O O . GLY B 1 54 ? -2.022 -3.604 20.792 1.00 46.34 314 GLY B O 1
ATOM 1236 N N . ASP B 1 55 ? -3.942 -3.899 19.644 1.00 50.16 315 ASP B N 1
ATOM 1237 C CA . ASP B 1 55 ? -3.443 -5.015 18.847 1.00 54.58 315 ASP B CA 1
ATOM 1238 C C . ASP B 1 55 ? -2.449 -4.492 17.814 1.00 49.48 315 ASP B C 1
ATOM 1239 O O . ASP B 1 55 ? -2.808 -3.686 16.949 1.00 49.48 315 ASP B O 1
ATOM 1244 N N . VAL B 1 56 ? -1.193 -4.919 17.919 1.00 44.80 316 VAL B N 1
ATOM 1245 C CA . VAL B 1 56 ? -0.166 -4.500 16.971 1.00 42.42 316 VAL B CA 1
ATOM 1246 C C . VAL B 1 56 ? 0.276 -5.654 16.078 1.00 48.76 316 VAL B C 1
ATOM 1247 O O . VAL B 1 56 ? 1.361 -5.603 15.513 1.00 42.02 316 VAL B O 1
ATOM 1251 N N . SER B 1 57 ? -0.546 -6.704 15.948 1.00 41.82 317 SER B N 1
ATOM 1252 C CA . SER B 1 57 ? -0.154 -7.838 15.116 1.00 43.00 317 SER B CA 1
ATOM 1253 C C . SER B 1 57 ? -0.060 -7.441 13.647 1.00 41.58 317 SER B C 1
ATOM 1254 O O . SER B 1 57 ? 0.814 -7.928 12.930 1.00 40.81 317 SER B O 1
ATOM 1257 N N . GLY B 1 58 ? -0.938 -6.546 13.184 1.00 41.63 318 GLY B N 1
ATOM 1258 C CA . GLY B 1 58 ? -0.883 -6.128 11.792 1.00 46.30 318 GLY B CA 1
ATOM 1259 C C . GLY B 1 58 ? 0.313 -5.245 11.497 1.00 42.18 318 GLY B C 1
ATOM 1260 O O . GLY B 1 58 ? 0.987 -5.408 10.476 1.00 38.64 318 GLY B O 1
ATOM 1261 N N . LEU B 1 59 ? 0.592 -4.295 12.387 1.00 34.57 319 LEU B N 1
ATOM 1262 C CA . LEU B 1 59 ? 1.791 -3.486 12.243 1.00 32.15 319 LEU B CA 1
ATOM 1263 C C . LEU B 1 59 ? 3.047 -4.345 12.314 1.00 36.72 319 LEU B C 1
ATOM 1264 O O . LEU B 1 59 ? 3.977 -4.171 11.514 1.00 32.89 319 LEU B O 1
ATOM 1269 N N . ALA B 1 60 ? 3.078 -5.301 13.245 1.00 36.45 320 ALA B N 1
ATOM 1270 C CA . ALA B 1 60 ? 4.237 -6.177 13.362 1.00 39.01 320 ALA B CA 1
ATOM 1271 C C . ALA B 1 60 ? 4.452 -7.002 12.094 1.00 36.40 320 ALA B C 1
ATOM 1272 O O . ALA B 1 60 ? 5.595 -7.188 11.666 1.00 38.56 320 ALA B O 1
ATOM 1274 N N . THR B 1 61 ? 3.372 -7.516 11.490 1.00 35.82 321 THR B N 1
ATOM 1275 C CA . THR B 1 61 ? 3.524 -8.297 10.260 1.00 38.23 321 THR B CA 1
ATOM 1276 C C . THR B 1 61 ? 4.069 -7.429 9.138 1.00 36.42 321 THR B C 1
ATOM 1277 O O . THR B 1 61 ? 4.928 -7.863 8.363 1.00 37.89 321 THR B O 1
ATOM 1281 N N . ASP B 1 62 ? 3.627 -6.172 9.074 1.00 37.88 322 ASP B N 1
ATOM 1282 C CA . ASP B 1 62 ? 4.151 -5.265 8.060 1.00 37.59 322 ASP B CA 1
ATOM 1283 C C . ASP B 1 62 ? 5.621 -4.944 8.297 1.00 32.55 322 ASP B C 1
ATOM 1284 O O . ASP B 1 62 ? 6.398 -4.828 7.336 1.00 31.72 322 ASP B O 1
ATOM 1289 N N . ILE B 1 63 ? 6.022 -4.791 9.563 1.00 29.00 323 ILE B N 1
ATOM 1290 C CA . ILE B 1 63 ? 7.422 -4.501 9.860 1.00 29.91 323 ILE B CA 1
ATOM 1291 C C . ILE B 1 63 ? 8.304 -5.725 9.582 1.00 30.98 323 ILE B C 1
ATOM 1292 O O . ILE B 1 63 ? 9.417 -5.590 9.059 1.00 35.35 323 ILE B O 1
ATOM 1297 N N . ALA B 1 64 ? 7.840 -6.931 9.946 1.00 37.68 324 ALA B N 1
ATOM 1298 C CA . ALA B 1 64 ? 8.595 -8.135 9.612 1.00 43.82 324 ALA B CA 1
ATOM 1299 C C . ALA B 1 64 ? 8.795 -8.234 8.113 1.00 44.30 324 ALA B C 1
ATOM 1300 O O . ALA B 1 64 ? 9.834 -8.704 7.637 1.00 43.74 324 ALA B O 1
ATOM 1302 N N . ARG B 1 65 ? 7.814 -7.748 7.368 1.00 42.19 325 ARG B N 1
ATOM 1303 C CA . ARG B 1 65 ? 7.732 -7.880 5.922 1.00 46.55 325 ARG B CA 1
ATOM 1304 C C . ARG B 1 65 ? 8.595 -6.853 5.195 1.00 39.04 325 ARG B C 1
ATOM 1305 O O . ARG B 1 65 ? 9.315 -7.188 4.245 1.00 39.74 325 ARG B O 1
ATOM 1313 N N . LEU B 1 66 ? 8.519 -5.598 5.617 1.00 33.51 326 LEU B N 1
ATOM 1314 C CA . LEU B 1 66 ? 9.125 -4.491 4.894 1.00 34.22 326 LEU B CA 1
ATOM 1315 C C . LEU B 1 66 ? 10.268 -3.842 5.648 1.00 34.89 326 LEU B C 1
ATOM 1316 O O . LEU B 1 66 ? 10.960 -2.995 5.069 1.00 33.66 326 LEU B O 1
ATOM 1321 N N . GLY B 1 67 ? 10.489 -4.221 6.901 1.00 31.11 327 GLY B N 1
ATOM 1322 C CA . GLY B 1 67 ? 11.318 -3.473 7.817 1.00 29.99 327 GLY B CA 1
ATOM 1323 C C . GLY B 1 67 ? 10.526 -2.395 8.539 1.00 29.03 327 GLY B C 1
ATOM 1324 O O . GLY B 1 67 ? 9.401 -2.052 8.178 1.00 32.97 327 GLY B O 1
ATOM 1325 N N . GLN B 1 68 ? 11.112 -1.893 9.621 1.00 24.68 328 GLN B N 1
ATOM 1326 C CA . GLN B 1 68 ? 10.601 -0.683 10.254 1.00 23.00 328 GLN B CA 1
ATOM 1327 C C . GLN B 1 68 ? 10.968 0.503 9.356 1.00 28.84 328 GLN B C 1
ATOM 1328 O O . GLN B 1 68 ? 12.152 0.802 9.163 1.00 31.38 328 GLN B O 1
ATOM 1334 N N . LEU B 1 69 ? 9.960 1.165 8.785 1.00 24.59 329 LEU B N 1
ATOM 1335 C CA . LEU B 1 69 ? 10.220 2.183 7.765 1.00 21.35 329 LEU B CA 1
ATOM 1336 C C . LEU B 1 69 ? 10.548 3.540 8.377 1.00 24.26 329 LEU B C 1
ATOM 1337 O O . LEU B 1 69 ? 11.285 4.322 7.766 1.00 23.70 329 LEU B O 1
ATOM 1342 N N . PHE B 1 70 ? 10.023 3.832 9.563 1.00 22.00 330 PHE B N 1
ATOM 1343 C CA . PHE B 1 70 ? 10.168 5.160 10.154 1.00 21.16 330 PHE B CA 1
ATOM 1344 C C . PHE B 1 70 ? 10.707 5.024 11.573 1.00 24.12 330 PHE B C 1
ATOM 1345 O O . PHE B 1 70 ? 10.123 4.291 12.397 1.00 21.84 330 PHE B O 1
ATOM 1353 N N . PRO B 1 71 ? 11.798 5.712 11.898 1.00 23.55 331 PRO B N 1
ATOM 1354 C CA . PRO B 1 71 ? 12.364 5.611 13.244 1.00 25.79 331 PRO B CA 1
ATOM 1355 C C . PRO B 1 71 ? 11.465 6.260 14.287 1.00 24.91 331 PRO B C 1
ATOM 1356 O O . PRO B 1 71 ? 10.703 7.187 14.000 1.00 22.07 331 PRO B O 1
ATOM 1360 N N . VAL B 1 72 ? 11.573 5.755 15.514 1.00 21.68 332 VAL B N 1
ATOM 1361 C CA . VAL B 1 72 ? 10.858 6.340 16.644 1.00 21.64 332 VAL B CA 1
ATOM 1362 C C . VAL B 1 72 ? 11.675 7.486 17.203 1.00 23.55 332 VAL B C 1
ATOM 1363 O O . VAL B 1 72 ? 12.775 7.778 16.719 1.00 23.96 332 VAL B O 1
ATOM 1367 N N . ASP B 1 73 ? 11.108 8.198 18.176 1.00 20.81 333 ASP B N 1
ATOM 1368 C CA . ASP B 1 73 ? 11.796 9.327 18.783 1.00 20.42 333 ASP B CA 1
ATOM 1369 C C . ASP B 1 73 ? 11.996 9.109 20.276 1.00 22.81 333 ASP B C 1
ATOM 1370 O O . ASP B 1 73 ? 11.028 8.851 21.003 1.00 25.31 333 ASP B O 1
ATOM 1375 N N . VAL B 1 74 ? 13.238 9.276 20.738 1.00 21.20 334 VAL B N 1
ATOM 1376 C CA . VAL B 1 74 ? 13.591 9.097 22.142 1.00 19.60 334 VAL B CA 1
ATOM 1377 C C . VAL B 1 74 ? 14.428 10.291 22.605 1.00 27.43 334 VAL B C 1
ATOM 1378 O O . VAL B 1 74 ? 14.916 11.089 21.806 1.00 22.40 334 VAL B O 1
ATOM 1382 N N . ARG B 1 75 ? 14.609 10.388 23.917 1.00 24.82 335 ARG B N 1
ATOM 1383 C CA . ARG B 1 75 ? 15.560 11.334 24.484 1.00 25.26 335 ARG B CA 1
ATOM 1384 C C . ARG B 1 75 ? 16.365 10.629 25.572 1.00 29.38 335 ARG B C 1
ATOM 1385 O O . ARG B 1 75 ? 15.877 9.674 26.191 1.00 27.51 335 ARG B O 1
ATOM 1393 N N . PRO B 1 76 ? 17.607 11.059 25.801 1.00 29.98 336 PRO B N 1
ATOM 1394 C CA . PRO B 1 76 ? 18.404 10.417 26.852 1.00 32.07 336 PRO B CA 1
ATOM 1395 C C . PRO B 1 76 ? 17.721 10.536 28.204 1.00 37.43 336 PRO B C 1
ATOM 1396 O O . PRO B 1 76 ? 17.085 11.548 28.524 1.00 33.59 336 PRO B O 1
ATOM 1400 N N . ALA B 1 77 ? 17.821 9.464 28.977 1.00 38.49 337 ALA B N 1
ATOM 1401 C CA . ALA B 1 77 ? 17.336 9.417 30.345 1.00 48.04 337 ALA B CA 1
ATOM 1402 C C . ALA B 1 77 ? 18.478 9.028 31.273 1.00 66.53 337 ALA B C 1
ATOM 1403 O O . ALA B 1 77 ? 18.329 8.189 32.164 1.00 76.06 337 ALA B O 1
ATOM 1405 N N . GLY B 1 78 ? 19.649 9.638 31.050 1.00 73.97 338 GLY B N 1
ATOM 1406 C CA . GLY B 1 78 ? 20.887 9.322 31.738 1.00 79.53 338 GLY B CA 1
ATOM 1407 C C . GLY B 1 78 ? 21.247 7.851 31.586 1.00 73.70 338 GLY B C 1
ATOM 1408 O O . GLY B 1 78 ? 20.652 7.105 30.814 1.00 67.97 338 GLY B O 1
ATOM 1409 N N . GLU B 1 79 ? 22.281 7.457 32.334 1.00 76.74 339 GLU B N 1
ATOM 1410 C CA . GLU B 1 79 ? 22.571 6.047 32.608 1.00 74.94 339 GLU B CA 1
ATOM 1411 C C . GLU B 1 79 ? 22.683 5.195 31.341 1.00 59.15 339 GLU B C 1
ATOM 1412 O O . GLU B 1 79 ? 22.402 3.994 31.384 1.00 57.24 339 GLU B O 1
ATOM 1418 N N . ASP B 1 80 ? 23.036 5.779 30.193 1.00 55.95 340 ASP B N 1
ATOM 1419 C CA . ASP B 1 80 ? 22.969 5.061 28.912 1.00 53.21 340 ASP B CA 1
ATOM 1420 C C . ASP B 1 80 ? 21.566 4.487 28.686 1.00 45.50 340 ASP B C 1
ATOM 1421 O O . ASP B 1 80 ? 21.388 3.367 28.200 1.00 40.40 340 ASP B O 1
ATOM 1426 N N . ARG B 1 81 ? 20.554 5.262 29.069 1.00 42.74 341 ARG B N 1
ATOM 1427 C CA . ARG B 1 81 ? 19.160 4.872 28.939 1.00 41.10 341 ARG B CA 1
ATOM 1428 C C . ARG B 1 81 ? 18.394 5.985 28.234 1.00 38.06 341 ARG B C 1
ATOM 1429 O O . ARG B 1 81 ? 18.856 7.128 28.149 1.00 40.00 341 ARG B O 1
ATOM 1437 N N . TYR B 1 82 ? 17.207 5.642 27.736 1.00 29.30 342 TYR B N 1
ATOM 1438 C CA . TYR B 1 82 ? 16.449 6.542 26.874 1.00 30.70 342 TYR B CA 1
ATOM 1439 C C . TYR B 1 82 ? 14.961 6.437 27.164 1.00 27.23 342 TYR B C 1
ATOM 1440 O O . TYR B 1 82 ? 14.452 5.363 27.481 1.00 32.62 342 TYR B O 1
ATOM 1449 N N . GLN B 1 83 ? 14.271 7.563 27.015 1.00 29.49 343 GLN B N 1
ATOM 1450 C CA . GLN B 1 83 ? 12.831 7.656 27.222 1.00 25.91 343 GLN B CA 1
ATOM 1451 C C . GLN B 1 83 ? 12.115 7.813 25.886 1.00 21.96 343 GLN B C 1
ATOM 1452 O O . GLN B 1 83 ? 12.464 8.680 25.085 1.00 25.13 343 GLN B O 1
ATOM 1458 N N . LEU B 1 84 ? 11.106 6.982 25.653 1.00 22.88 344 LEU B N 1
ATOM 1459 C CA . LEU B 1 84 ? 10.361 7.034 24.398 1.00 27.07 344 LEU B CA 1
ATOM 1460 C C . LEU B 1 84 ? 9.397 8.228 24.400 1.00 23.77 344 LEU B C 1
ATOM 1461 O O . LEU B 1 84 ? 8.653 8.428 25.356 1.00 26.64 344 LEU B O 1
ATOM 1466 N N . VAL B 1 85 ? 9.434 9.020 23.328 1.00 22.51 345 VAL B N 1
ATOM 1467 C CA . VAL B 1 85 ? 8.570 10.185 23.162 1.00 24.70 345 VAL B CA 1
ATOM 1468 C C . VAL B 1 85 ? 7.496 9.941 22.107 1.00 24.99 345 VAL B C 1
ATOM 1469 O O . VAL B 1 85 ? 6.320 10.238 22.327 1.00 25.81 345 VAL B O 1
ATOM 1473 N N . CYS B 1 86 ? 7.889 9.410 20.938 1.00 21.52 346 CYS B N 1
ATOM 1474 C CA . CYS B 1 86 ? 6.962 8.999 19.884 1.00 20.27 346 CYS B CA 1
ATOM 1475 C C . CYS B 1 86 ? 7.321 7.600 19.427 1.00 25.86 346 CYS B C 1
ATOM 1476 O O . CYS B 1 86 ? 8.497 7.319 19.205 1.00 22.36 346 CYS B O 1
ATOM 1479 N N . GLY B 1 87 ? 6.308 6.745 19.232 1.00 23.91 347 GLY B N 1
ATOM 1480 C CA . GLY B 1 87 ? 6.567 5.433 18.656 1.00 22.60 347 GLY B CA 1
ATOM 1481 C C . GLY B 1 87 ? 6.197 4.234 19.513 1.00 26.87 347 GLY B C 1
ATOM 1482 O O . GLY B 1 87 ? 6.809 3.159 19.392 1.00 25.18 347 GLY B O 1
ATOM 1483 N N . PHE B 1 88 ? 5.180 4.383 20.372 1.00 26.95 348 PHE B N 1
ATOM 1484 C CA . PHE B 1 88 ? 4.819 3.283 21.261 1.00 27.17 348 PHE B CA 1
ATOM 1485 C C . PHE B 1 88 ? 4.287 2.081 20.491 1.00 27.65 348 PHE B C 1
ATOM 14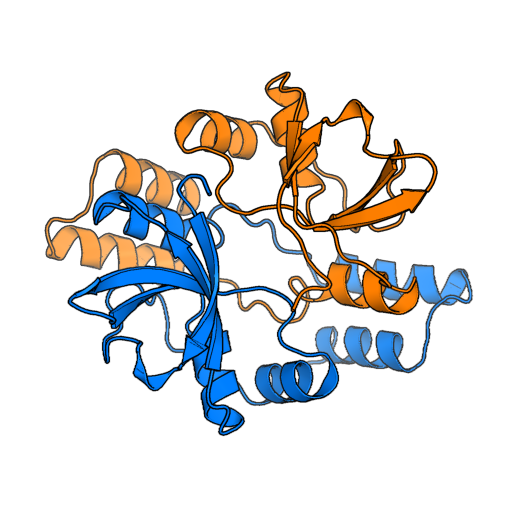86 O O . PHE B 1 88 ? 4.578 0.934 20.860 1.00 28.77 348 PHE B O 1
ATOM 1494 N N . ARG B 1 89 ? 3.508 2.298 19.425 1.00 26.89 349 ARG B N 1
ATOM 1495 C CA . ARG B 1 89 ? 2.968 1.138 18.721 1.00 26.22 349 ARG B CA 1
ATOM 1496 C C . ARG B 1 89 ? 4.070 0.416 17.971 1.00 23.85 349 ARG B C 1
ATOM 1497 O O . ARG B 1 89 ? 4.083 -0.816 17.917 1.00 27.00 349 ARG B O 1
ATOM 1505 N N . ARG B 1 90 ? 4.996 1.167 17.378 1.00 22.53 350 ARG B N 1
ATOM 1506 C CA . ARG B 1 90 ? 6.086 0.534 16.656 1.00 27.86 350 ARG B CA 1
ATOM 1507 C C . ARG B 1 90 ? 6.958 -0.277 17.606 1.00 29.07 350 ARG B C 1
ATOM 1508 O O . ARG B 1 90 ? 7.378 -1.389 17.274 1.00 27.89 350 ARG B O 1
ATOM 1516 N N . VAL B 1 91 ? 7.236 0.251 18.797 1.00 27.51 351 VAL B N 1
ATOM 1517 C CA . VAL B 1 91 ? 8.027 -0.502 19.773 1.00 25.16 351 VAL B CA 1
ATOM 1518 C C . VAL B 1 91 ? 7.273 -1.746 20.229 1.00 31.57 351 VAL B C 1
ATOM 1519 O O . VAL B 1 91 ? 7.852 -2.837 20.310 1.00 30.72 351 VAL B O 1
ATOM 1523 N N . ALA B 1 92 ? 5.965 -1.608 20.504 1.00 29.87 352 ALA B N 1
ATOM 1524 C CA . ALA B 1 92 ? 5.147 -2.763 20.876 1.00 34.67 352 ALA B CA 1
ATOM 1525 C C . ALA B 1 92 ? 5.149 -3.839 19.795 1.00 30.60 352 ALA B C 1
ATOM 1526 O O . ALA B 1 92 ? 5.148 -5.036 20.107 1.00 32.52 352 ALA B O 1
ATOM 1528 N N . ALA B 1 93 ? 5.128 -3.431 18.524 1.00 32.93 353 ALA B N 1
ATOM 1529 C CA . ALA B 1 93 ? 5.179 -4.386 17.414 1.00 32.47 353 ALA B CA 1
ATOM 1530 C C . ALA B 1 93 ? 6.521 -5.111 17.364 1.00 35.08 353 ALA B C 1
ATOM 1531 O O . ALA B 1 93 ? 6.583 -6.308 17.044 1.00 33.58 353 ALA B O 1
ATOM 1533 N N . LEU B 1 94 ? 7.616 -4.395 17.635 1.00 30.75 354 LEU B N 1
ATOM 1534 C CA . LEU B 1 94 ? 8.926 -5.042 17.630 1.00 34.60 354 LEU B CA 1
ATOM 1535 C C . LEU B 1 94 ? 9.064 -6.023 18.792 1.00 39.96 354 LEU B C 1
ATOM 1536 O O . LEU B 1 94 ? 9.699 -7.076 18.648 1.00 36.15 354 LEU B O 1
ATOM 1541 N N . ARG B 1 95 ? 8.447 -5.722 19.935 1.00 35.24 355 ARG B N 1
ATOM 1542 C CA . ARG B 1 95 ? 8.460 -6.684 21.032 1.00 35.53 355 ARG B CA 1
ATOM 1543 C C . ARG B 1 95 ? 7.606 -7.901 20.703 1.00 33.93 355 ARG B C 1
ATOM 1544 O O . ARG B 1 95 ? 7.949 -9.029 21.075 1.00 36.51 355 ARG B O 1
ATOM 1552 N N . PHE B 1 96 ? 6.482 -7.691 20.014 1.00 40.07 356 PHE B N 1
ATOM 1553 C CA . PHE B 1 96 ? 5.685 -8.815 19.524 1.00 36.50 356 PHE B CA 1
ATOM 1554 C C . PHE B 1 96 ? 6.527 -9.749 18.658 1.00 41.39 356 PHE B C 1
ATOM 1555 O O . PHE B 1 96 ? 6.449 -10.976 18.797 1.00 39.08 356 PHE B O 1
ATOM 1563 N N . LEU B 1 97 ? 7.346 -9.185 17.767 1.00 39.20 357 LEU B N 1
ATOM 1564 C CA . LEU B 1 97 ? 8.252 -9.938 16.901 1.00 37.96 357 LEU B CA 1
ATOM 1565 C C . LEU B 1 97 ? 9.451 -10.484 17.659 1.00 40.49 357 LEU B C 1
ATOM 1566 O O . LEU B 1 97 ? 10.276 -11.179 17.060 1.00 40.65 357 LEU B O 1
ATOM 1571 N N . LYS B 1 98 ? 9.565 -10.175 18.955 1.00 40.24 358 LYS B N 1
ATOM 1572 C CA . LYS B 1 98 ? 10.665 -10.643 19.794 1.00 35.77 358 LYS B CA 1
ATOM 1573 C C . LYS B 1 98 ? 12.005 -10.137 19.270 1.00 39.27 358 LYS B C 1
ATOM 1574 O O . LYS B 1 98 ? 13.021 -10.828 19.354 1.00 48.71 358 LYS B O 1
ATOM 1580 N N . ARG B 1 99 ? 12.002 -8.935 18.708 1.00 37.92 359 ARG B N 1
ATOM 1581 C CA . ARG B 1 99 ? 13.218 -8.244 18.320 1.00 46.17 359 ARG B CA 1
ATOM 1582 C C . ARG B 1 99 ? 13.834 -7.575 19.545 1.00 48.69 359 ARG B C 1
ATOM 1583 O O . ARG B 1 99 ? 13.172 -7.361 20.564 1.00 43.78 359 ARG B O 1
ATOM 1591 N N . ASP B 1 100 ? 15.121 -7.246 19.450 1.00 44.87 360 ASP B N 1
ATOM 1592 C CA . ASP B 1 100 ? 15.793 -6.626 20.586 1.00 48.20 360 ASP B CA 1
ATOM 1593 C C . ASP B 1 100 ? 16.250 -5.195 20.310 1.00 40.48 360 ASP B C 1
ATOM 1594 O O . ASP B 1 100 ? 16.957 -4.618 21.143 1.00 43.45 360 ASP B O 1
ATOM 1599 N N . ALA B 1 101 ? 15.860 -4.605 19.184 1.00 43.38 361 ALA B N 1
ATOM 1600 C CA . ALA B 1 101 ? 16.281 -3.235 18.891 1.00 37.60 361 ALA B CA 1
ATOM 1601 C C . ALA B 1 101 ? 15.241 -2.525 18.036 1.00 34.60 361 ALA B C 1
ATOM 1602 O O . ALA B 1 101 ? 14.452 -3.153 17.321 1.00 32.74 361 ALA B O 1
ATOM 1604 N N . VAL B 1 102 ? 15.276 -1.193 18.098 1.00 30.79 362 VAL B N 1
ATOM 1605 C CA . VAL B 1 102 ? 14.391 -0.314 17.340 1.00 29.23 362 VAL B CA 1
ATOM 1606 C C . VAL B 1 102 ? 15.231 0.814 16.751 1.00 28.02 362 VAL B C 1
ATOM 1607 O O . VAL B 1 102 ? 16.135 1.337 17.414 1.00 31.12 362 VAL B O 1
ATOM 1611 N N . GLN B 1 103 ? 14.979 1.145 15.486 1.00 25.02 363 GLN B N 1
ATOM 1612 C CA . GLN B 1 103 ? 15.590 2.337 14.905 1.00 25.60 363 GLN B CA 1
ATOM 1613 C C . GLN B 1 103 ? 15.010 3.559 15.595 1.00 30.05 363 GLN B C 1
ATOM 1614 O O . GLN B 1 103 ? 13.789 3.737 15.632 1.00 26.54 363 GLN B O 1
ATOM 1620 N N . ALA B 1 104 ? 15.880 4.405 16.130 1.00 26.39 364 ALA B N 1
ATOM 1621 C CA . ALA B 1 104 ? 15.432 5.535 16.928 1.00 22.41 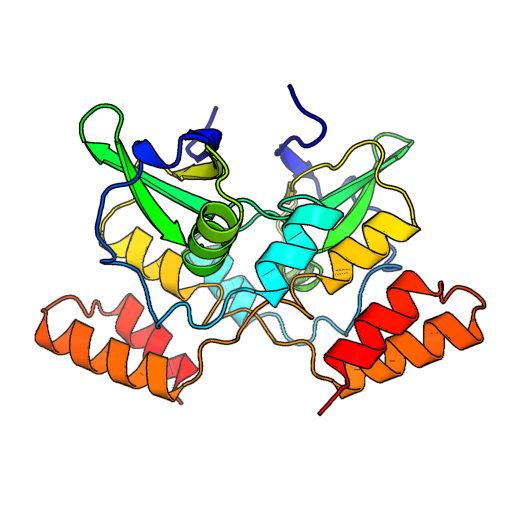364 ALA B CA 1
ATOM 1622 C C . ALA B 1 104 ? 16.243 6.781 16.612 1.00 33.11 364 ALA B C 1
ATOM 1623 O O . ALA B 1 104 ? 17.447 6.695 16.365 1.00 31.27 364 ALA B O 1
ATOM 1625 N N . ARG B 1 105 ? 15.561 7.934 16.611 1.00 24.71 365 ARG B N 1
ATOM 1626 C CA A ARG B 1 105 ? 16.212 9.240 16.630 0.56 23.57 365 ARG B CA 1
ATOM 1627 C CA B ARG B 1 105 ? 16.214 9.235 16.630 0.44 23.62 365 ARG B CA 1
ATOM 1628 C C . ARG B 1 105 ? 16.376 9.665 18.085 1.00 22.77 365 ARG B C 1
ATOM 1629 O O . ARG B 1 105 ? 15.392 9.700 18.840 1.00 23.90 365 ARG B O 1
ATOM 1644 N N . ILE B 1 106 ? 17.606 9.977 18.483 1.00 21.09 366 ILE B N 1
ATOM 1645 C CA . ILE B 1 106 ? 17.901 10.468 19.824 1.00 20.90 366 ILE B CA 1
ATOM 1646 C C . ILE B 1 106 ? 17.914 11.989 19.767 1.00 22.23 366 ILE B C 1
ATOM 1647 O O . ILE B 1 106 ? 18.716 12.574 19.035 1.00 26.24 366 ILE B O 1
ATOM 1652 N N . HIS B 1 107 ? 17.032 12.627 20.534 1.00 23.85 367 HIS B N 1
ATOM 1653 C CA . HIS B 1 107 ? 16.941 14.085 20.596 1.00 26.78 367 HIS B CA 1
ATOM 1654 C C . HIS B 1 107 ? 17.692 14.568 21.830 1.00 25.42 367 HIS B C 1
ATOM 1655 O O . HIS B 1 107 ? 17.363 14.173 22.953 1.00 25.74 367 HIS B O 1
ATOM 1662 N N . LEU B 1 108 ? 18.682 15.420 21.629 1.00 25.14 368 LEU B N 1
ATOM 1663 C CA . LEU B 1 108 ? 19.429 15.995 22.733 1.00 27.04 368 LEU B CA 1
ATOM 1664 C C . LEU B 1 108 ? 18.801 17.310 23.176 1.00 28.47 368 LEU B C 1
ATOM 1665 O O . LEU B 1 108 ? 18.256 18.062 22.369 1.00 33.23 368 LEU B O 1
ATOM 1670 N N . ARG B 1 109 ? 18.895 17.581 24.474 1.00 30.67 369 ARG B N 1
ATOM 1671 C CA . ARG B 1 109 ? 18.393 18.823 25.055 1.00 31.50 369 ARG B CA 1
ATOM 1672 C C . ARG B 1 109 ? 16.909 19.023 24.741 1.00 29.13 369 ARG B C 1
ATOM 1673 O O . ARG B 1 109 ? 16.461 20.121 24.410 1.00 37.11 369 ARG B O 1
ATOM 1681 N N . LEU B 1 110 ? 16.144 17.938 24.846 1.00 27.37 370 LEU B N 1
ATOM 1682 C CA . LEU B 1 110 ? 14.698 17.968 24.630 1.00 24.31 370 LEU B CA 1
ATOM 1683 C C . LEU B 1 110 ? 14.007 18.138 25.980 1.00 24.87 370 LEU B C 1
ATOM 1684 O O . LEU B 1 110 ? 13.950 17.205 26.781 1.00 28.42 370 LEU B O 1
ATOM 1689 N N . SER B 1 111 ? 13.507 19.338 26.251 1.00 27.75 371 SER B N 1
ATOM 1690 C CA . SER B 1 111 ? 12.898 19.578 27.547 1.00 30.55 371 SER B CA 1
ATOM 1691 C C . SER B 1 111 ? 11.602 18.781 27.701 1.00 25.83 371 SER B C 1
ATOM 1692 O O . SER B 1 111 ? 11.035 18.270 26.734 1.00 25.61 371 SER B O 1
ATOM 1695 N N . ASP B 1 112 ? 11.125 18.691 28.946 1.00 26.36 372 ASP B N 1
ATOM 1696 C CA . ASP B 1 112 ? 9.833 18.051 29.182 1.00 31.26 372 ASP B CA 1
ATOM 1697 C C . ASP B 1 112 ? 8.727 18.679 28.338 1.00 27.11 372 ASP B C 1
ATOM 1698 O O . ASP B 1 112 ? 7.897 17.978 27.757 1.00 22.65 372 ASP B O 1
ATOM 1703 N N . GLU B 1 113 ? 8.643 20.012 28.330 1.00 28.40 373 GLU B N 1
ATOM 1704 C CA . GLU B 1 113 ? 7.598 20.670 27.556 1.00 28.60 373 GLU B CA 1
ATOM 1705 C C . GLU B 1 113 ? 7.773 20.420 26.056 1.00 28.18 373 GLU B C 1
ATOM 1706 O O . GLU B 1 113 ? 6.798 20.162 25.338 1.00 30.31 373 GLU B O 1
ATOM 1712 N N . ASP B 1 114 ? 9.014 20.464 25.565 1.00 25.48 374 ASP B N 1
ATOM 1713 C CA . ASP B 1 114 ? 9.215 20.277 24.131 1.00 27.04 374 ASP B CA 1
ATOM 1714 C C . ASP B 1 114 ? 9.002 18.829 23.726 1.00 24.52 374 ASP B C 1
ATOM 1715 O O . ASP B 1 114 ? 8.596 18.565 22.586 1.00 24.09 374 ASP B O 1
ATOM 1720 N N . ALA B 1 115 ? 9.231 17.890 24.650 1.00 27.69 375 ALA B N 1
ATOM 1721 C CA . ALA B 1 115 ? 8.922 16.497 24.353 1.00 29.77 375 ALA B CA 1
ATOM 1722 C C . ALA B 1 115 ? 7.418 16.292 24.304 1.00 26.27 375 ALA B C 1
ATOM 1723 O O . ALA B 1 115 ? 6.912 15.566 23.441 1.00 24.95 375 ALA B O 1
ATOM 1725 N N . LEU B 1 116 ? 6.685 16.939 25.210 1.00 21.84 376 LEU B N 1
ATOM 1726 C CA . LEU B 1 116 ? 5.226 16.919 25.133 1.00 24.45 376 LEU B CA 1
ATOM 1727 C C . LEU B 1 116 ? 4.730 17.460 23.795 1.00 23.73 376 LEU B C 1
ATOM 1728 O O . LEU B 1 116 ? 3.848 16.870 23.165 1.00 25.90 376 LEU B O 1
ATOM 1733 N N . VAL B 1 117 ? 5.263 18.596 23.351 1.00 25.41 377 VAL B N 1
ATOM 1734 C CA . VAL B 1 117 ? 4.830 19.148 22.062 1.00 30.06 377 VAL B CA 1
ATOM 1735 C C . VAL B 1 117 ? 5.132 18.181 20.915 1.00 31.96 377 VAL B C 1
ATOM 1736 O O . VAL B 1 117 ? 4.291 17.955 20.026 1.00 28.80 377 VAL B O 1
ATOM 1740 N N . MET B 1 118 ? 6.329 17.591 20.918 1.00 30.48 378 MET B N 1
ATOM 1741 C CA . MET B 1 118 ? 6.685 16.599 19.900 1.00 29.19 378 MET B CA 1
ATOM 1742 C C . MET B 1 118 ? 5.728 15.417 19.883 1.00 29.42 378 MET B C 1
ATOM 1743 O O . MET B 1 118 ? 5.403 14.883 18.810 1.00 31.15 378 MET B O 1
ATOM 1748 N N . SER B 1 119 ? 5.314 14.953 21.059 1.00 25.92 379 SER B N 1
ATOM 1749 C CA . SER B 1 119 ? 4.475 13.768 21.137 1.00 27.15 379 SER B CA 1
ATOM 1750 C C . SER B 1 119 ? 3.103 14.019 20.556 1.00 31.44 379 SER B C 1
ATOM 1751 O O . SER B 1 119 ? 2.411 13.054 20.198 1.00 30.90 379 SER B O 1
ATOM 1754 N N . LEU B 1 120 ? 2.707 15.291 20.464 1.00 31.68 380 LEU B N 1
ATOM 1755 C CA . LEU B 1 120 ? 1.398 15.714 19.977 1.00 36.79 380 LEU B CA 1
ATOM 1756 C C . LEU B 1 120 ? 1.421 16.182 18.527 1.00 30.85 380 LEU B C 1
ATOM 1757 O O . LEU B 1 120 ? 0.354 16.362 17.934 1.00 34.50 380 LEU B O 1
ATOM 1762 N N . ALA B 1 121 ? 2.609 16.384 17.955 1.00 29.53 381 ALA B N 1
ATOM 1763 C CA . ALA B 1 121 ? 2.735 17.169 16.728 1.00 29.37 381 ALA B CA 1
ATOM 1764 C C . ALA B 1 121 ? 2.149 16.437 15.537 1.00 39.70 381 ALA B C 1
ATOM 1765 O O . ALA B 1 121 ? 1.442 17.043 14.717 1.00 34.72 381 ALA B O 1
ATOM 1767 N N A GLU B 1 122 ? 2.444 15.143 15.399 0.64 28.03 382 GLU B N 1
ATOM 1768 N N B GLU B 1 122 ? 2.432 15.142 15.415 0.36 30.18 382 GLU B N 1
ATOM 1769 C CA A GLU B 1 122 ? 1.799 14.373 14.340 0.64 31.02 382 GLU B CA 1
ATOM 1770 C CA B GLU B 1 122 ? 1.815 14.357 14.354 0.36 32.17 382 GLU B CA 1
ATOM 1771 C C A GLU B 1 122 ? 0.297 14.337 14.543 0.64 34.77 382 GLU B C 1
ATOM 1772 C C B GLU B 1 122 ? 0.308 14.285 14.542 0.36 35.04 382 GLU B C 1
ATOM 1773 O O A GLU B 1 122 ? -0.469 14.508 13.587 0.64 39.26 382 GLU B O 1
ATOM 1774 O O B GLU B 1 122 ? -0.452 14.395 13.573 0.36 39.20 382 GLU B O 1
ATOM 1785 N N . ALA B 1 123 ? -0.144 14.132 15.790 1.00 36.37 383 ALA B N 1
ATOM 1786 C CA . ALA B 1 123 ? -1.572 14.085 16.071 1.00 40.67 383 ALA B CA 1
ATOM 1787 C C . ALA B 1 123 ? -2.267 15.367 15.635 1.00 37.59 383 ALA B C 1
ATOM 1788 O O . ALA B 1 123 ? -3.349 15.322 15.050 1.00 38.61 383 ALA B O 1
ATOM 1790 N N . ILE B 1 124 ? -1.651 16.519 15.885 1.00 33.89 384 ILE B N 1
ATOM 1791 C CA . ILE B 1 124 ? -2.324 17.776 15.581 1.00 33.96 384 ILE B CA 1
ATOM 1792 C C . ILE B 1 124 ? -2.142 18.179 14.122 1.00 31.17 384 ILE B C 1
ATOM 1793 O O . ILE B 1 124 ? -3.097 18.614 13.465 1.00 36.34 384 ILE B O 1
ATOM 1798 N N . HIS B 1 125 ? -0.954 18.001 13.567 1.00 27.97 385 HIS B N 1
ATOM 1799 C CA . HIS B 1 125 ? -0.654 18.642 12.294 1.00 31.47 385 HIS B CA 1
ATOM 1800 C C . HIS B 1 125 ? -0.719 17.706 11.095 1.00 36.49 385 HIS B C 1
ATOM 1801 O O . HIS B 1 125 ? -0.666 18.185 9.955 1.00 44.20 385 HIS B O 1
ATOM 1808 N N . ALA B 1 126 ? -0.821 16.404 11.305 1.00 40.68 386 ALA B N 1
ATOM 1809 C CA . ALA B 1 126 ? -0.959 15.504 10.172 1.00 45.83 386 ALA B CA 1
ATOM 1810 C C . ALA B 1 126 ? -2.385 15.570 9.636 1.00 47.42 386 ALA B C 1
ATOM 1811 O O . ALA B 1 126 ? -3.352 15.653 10.401 1.00 50.63 386 ALA B O 1
ATOM 1813 N N . THR B 1 127 ? -2.503 15.612 8.314 1.00 38.86 387 THR B N 1
ATOM 1814 C CA . THR B 1 127 ? -3.791 15.504 7.652 1.00 39.56 387 THR B CA 1
ATOM 1815 C C . THR B 1 127 ? -3.953 14.064 7.209 1.00 39.11 387 THR B C 1
ATOM 1816 O O . THR B 1 127 ? -3.139 13.593 6.406 1.00 41.73 387 THR B O 1
ATOM 1820 N N . PRO B 1 128 ? -4.937 13.328 7.718 1.00 41.39 388 PRO B N 1
ATOM 1821 C CA . PRO B 1 128 ? -5.081 11.926 7.316 1.00 42.98 388 PRO B CA 1
ATOM 1822 C C . PRO B 1 128 ? -5.385 11.822 5.832 1.00 45.67 388 PRO B C 1
ATOM 1823 O O . PRO B 1 128 ? -5.978 12.721 5.232 1.00 50.16 388 PRO B O 1
ATOM 1827 N N . VAL B 1 129 ? -4.925 10.731 5.229 1.00 39.11 389 VAL B N 1
ATOM 1828 C CA . VAL B 1 129 ? -5.291 10.395 3.866 1.00 39.23 389 VAL B CA 1
ATOM 1829 C C . VAL B 1 129 ? -6.539 9.533 3.978 1.00 45.22 389 VAL B C 1
ATOM 1830 O O . VAL B 1 129 ? -6.506 8.440 4.551 1.00 47.88 389 VAL B O 1
ATOM 1834 N N . GLY B 1 130 ? -7.642 10.039 3.486 1.00 41.64 390 GLY B N 1
ATOM 1835 C CA . GLY B 1 130 ? -8.893 9.355 3.650 1.00 38.71 390 GLY B CA 1
ATOM 1836 C C . GLY B 1 130 ? -9.022 8.202 2.690 1.00 37.67 390 GLY B C 1
ATOM 1837 O O . GLY B 1 130 ? -8.248 8.048 1.740 1.00 36.72 390 GLY B O 1
ATOM 1838 N N . PRO B 1 131 ? -10.007 7.346 2.963 1.00 41.26 391 PRO B N 1
ATOM 1839 C CA . PRO B 1 131 ? -10.267 6.206 2.069 1.00 47.62 391 PRO B CA 1
ATOM 1840 C C . PRO B 1 131 ? -10.677 6.602 0.657 1.00 49.30 391 PRO B C 1
ATOM 1841 O O . PRO B 1 131 ? -10.423 5.839 -0.283 1.00 40.75 391 PRO B O 1
ATOM 1845 N N . GLU B 1 132 ? -11.318 7.758 0.463 1.00 46.34 392 GLU B N 1
ATOM 1846 C CA . GLU B 1 132 ? -11.626 8.175 -0.900 1.00 42.80 392 GLU B CA 1
ATOM 1847 C C . GLU B 1 132 ? -10.351 8.381 -1.708 1.00 46.27 392 GLU B C 1
ATOM 1848 O O . GLU B 1 132 ? -10.277 7.993 -2.883 1.00 41.37 392 GLU B O 1
ATOM 1854 N N . VAL B 1 133 ? -9.327 8.975 -1.091 1.00 39.59 393 VAL B N 1
ATOM 1855 C CA . VAL B 1 133 ? -8.061 9.170 -1.789 1.00 38.00 393 VAL B CA 1
ATOM 1856 C C . VAL B 1 133 ? -7.392 7.829 -2.073 1.00 35.91 393 VAL B C 1
ATOM 1857 O O . VAL B 1 133 ? -6.799 7.628 -3.138 1.00 39.25 393 VAL B O 1
ATOM 1861 N N . LEU B 1 134 ? -7.468 6.896 -1.124 1.00 35.54 394 LEU B N 1
ATOM 1862 C CA . LEU B 1 134 ? -6.839 5.599 -1.319 1.00 34.99 394 LEU B CA 1
ATOM 1863 C C . LEU B 1 134 ? -7.530 4.813 -2.425 1.00 34.45 394 LEU B C 1
ATOM 1864 O O . LEU B 1 134 ? -6.866 4.111 -3.195 1.00 34.62 394 LEU B O 1
ATOM 1869 N N . GLU B 1 135 ? -8.859 4.899 -2.505 1.00 37.22 395 GLU B N 1
ATOM 1870 C CA . GLU B 1 135 ? -9.574 4.216 -3.579 1.00 39.08 395 GLU B CA 1
ATOM 1871 C C . GLU B 1 135 ? -9.215 4.797 -4.951 1.00 44.72 395 GLU B C 1
ATOM 1872 O O . GLU B 1 135 ? -8.988 4.058 -5.916 1.00 40.31 395 GLU B O 1
ATOM 1878 N N . ALA B 1 136 ? -9.211 6.126 -5.068 1.00 41.81 396 ALA B N 1
ATOM 1879 C CA . ALA B 1 136 ? -8.820 6.770 -6.320 1.00 43.05 396 ALA B CA 1
ATOM 1880 C C . ALA B 1 136 ? -7.388 6.417 -6.701 1.00 36.85 396 ALA B C 1
ATOM 1881 O O . ALA B 1 136 ? -7.081 6.239 -7.887 1.00 41.75 396 ALA B O 1
ATOM 1883 N N . LYS B 1 137 ? -6.499 6.319 -5.712 1.00 34.19 397 LYS B N 1
ATOM 1884 C CA . LYS B 1 137 ? -5.117 5.936 -5.983 1.00 33.89 397 LYS B CA 1
ATOM 1885 C C . LYS B 1 137 ? -5.049 4.507 -6.485 1.00 33.50 397 LYS B C 1
ATOM 1886 O O . LYS B 1 137 ? -4.316 4.205 -7.434 1.00 34.00 397 LYS B O 1
ATOM 1892 N N . ARG B 1 138 ? -5.809 3.610 -5.861 1.00 37.86 398 ARG B N 1
ATOM 1893 C CA . ARG B 1 138 ? -5.830 2.239 -6.334 1.00 37.52 398 ARG B CA 1
ATOM 1894 C C . ARG B 1 138 ? -6.258 2.189 -7.793 1.00 36.05 398 ARG B C 1
ATOM 1895 O O . ARG B 1 138 ? -5.611 1.534 -8.617 1.00 36.20 398 ARG B O 1
ATOM 1903 N N . ASP B 1 139 ? -7.351 2.891 -8.126 1.00 36.20 399 ASP B N 1
ATOM 1904 C CA . ASP B 1 139 ? -7.855 2.896 -9.493 1.00 41.73 399 ASP B CA 1
ATOM 1905 C C . ASP B 1 139 ? -6.813 3.442 -10.462 1.00 40.48 399 ASP B C 1
ATOM 1906 O O . ASP B 1 139 ? -6.641 2.910 -11.566 1.00 44.11 399 ASP B O 1
ATOM 1911 N N . GLU B 1 140 ? -6.108 4.500 -10.069 1.00 37.53 400 GLU B N 1
ATOM 1912 C CA . GLU B 1 140 ? -5.108 5.072 -10.962 1.00 42.93 400 GLU B CA 1
ATOM 1913 C C . GLU B 1 140 ? -3.904 4.141 -11.131 1.00 37.61 400 GLU B C 1
ATOM 1914 O O . GLU B 1 140 ? -3.402 3.971 -12.250 1.00 41.15 400 GLU B O 1
ATOM 1920 N N . LEU B 1 141 ? -3.455 3.499 -10.049 1.00 31.79 401 LEU B N 1
ATOM 1921 C CA . LEU B 1 141 ? -2.345 2.556 -10.154 1.00 31.35 401 LEU B CA 1
ATOM 1922 C C . LEU B 1 141 ? -2.701 1.418 -11.088 1.00 33.30 401 LEU B C 1
ATOM 1923 O O . LEU B 1 141 ? -1.850 0.922 -11.834 1.00 35.39 401 LEU B O 1
ATOM 1928 N N . GLU B 1 142 ? -3.961 0.996 -11.054 1.00 33.48 402 GLU B N 1
ATOM 1929 C CA . GLU B 1 142 ? -4.433 -0.020 -11.983 1.00 35.83 402 GLU B CA 1
ATOM 1930 C C . GLU B 1 142 ? -4.377 0.482 -13.416 1.00 42.93 402 GLU B C 1
ATOM 1931 O O . GLU B 1 142 ? -3.916 -0.231 -14.313 1.00 43.66 402 GLU B O 1
ATOM 1937 N N . ALA B 1 143 ? -4.848 1.709 -13.659 1.00 43.63 403 ALA B N 1
ATOM 1938 C CA . ALA B 1 143 ? -4.819 2.239 -15.017 1.00 48.14 403 ALA B CA 1
ATOM 1939 C C . ALA B 1 143 ? -3.399 2.420 -15.536 1.00 49.05 403 ALA B C 1
ATOM 1940 O O . ALA B 1 143 ? -3.194 2.441 -16.755 1.00 49.09 403 ALA B O 1
ATOM 1942 N N . GLN B 1 144 ? -2.425 2.555 -14.641 1.00 42.49 404 GLN B N 1
ATOM 1943 C CA . GLN B 1 144 ? -1.027 2.762 -14.985 1.00 42.09 404 GLN B CA 1
ATOM 1944 C C . GLN B 1 144 ? -0.218 1.471 -15.038 1.00 40.32 404 GLN B C 1
ATOM 1945 O O . GLN B 1 144 ? 0.958 1.514 -15.410 1.00 44.72 404 GLN B O 1
ATOM 1951 N N . GLY B 1 145 ? -0.801 0.339 -14.661 1.00 37.87 405 GLY B N 1
ATOM 1952 C CA . GLY B 1 145 ? -0.033 -0.900 -14.601 1.00 40.75 405 GLY B CA 1
ATOM 1953 C C . GLY B 1 145 ? 0.975 -0.946 -13.468 1.00 43.86 405 GLY B C 1
ATOM 1954 O O . GLY B 1 145 ? 2.055 -1.535 -13.624 1.00 44.44 405 GLY B O 1
ATOM 1955 N N . ARG B 1 146 ? 0.653 -0.336 -12.328 1.00 34.76 406 ARG B N 1
ATOM 1956 C CA . ARG B 1 146 ? 1.542 -0.263 -11.170 1.00 35.66 406 ARG B CA 1
ATOM 1957 C C . ARG B 1 146 ? 0.908 -0.889 -9.933 1.00 44.86 406 ARG B C 1
ATOM 1958 O O . ARG B 1 146 ? 1.257 -0.544 -8.801 1.00 45.73 406 ARG B O 1
ATOM 1966 N N . LEU B 1 147 ? -0.026 -1.805 -10.119 1.00 40.95 407 LEU B N 1
ATOM 1967 C CA . LEU B 1 147 ? -0.725 -2.379 -8.980 1.00 40.46 407 LEU B CA 1
ATOM 1968 C C . LEU B 1 147 ? -0.155 -3.778 -8.775 1.00 46.37 407 LEU B C 1
ATOM 1969 O O . LEU B 1 147 ? -0.661 -4.766 -9.310 1.00 47.95 407 LEU B O 1
ATOM 1974 N N . SER B 1 148 ? 0.934 -3.846 -8.018 1.00 41.32 408 SER B N 1
ATOM 1975 C CA . SER B 1 148 ? 1.530 -5.124 -7.684 1.00 44.65 408 SER B CA 1
ATOM 1976 C C . SER B 1 148 ? 0.613 -5.873 -6.727 1.00 47.42 408 SER B C 1
ATOM 1977 O O . SER B 1 148 ? -0.275 -5.291 -6.096 1.00 47.37 408 SER B O 1
ATOM 1980 N N . ALA B 1 149 ? 0.837 -7.184 -6.626 1.00 45.58 409 ALA B N 1
ATOM 1981 C CA . ALA B 1 149 ? 0.045 -7.985 -5.705 1.00 44.60 409 ALA B CA 1
ATOM 1982 C C . ALA B 1 149 ? 0.167 -7.456 -4.284 1.00 46.00 409 ALA B C 1
ATOM 1983 O O . ALA B 1 149 ? -0.814 -7.451 -3.530 1.00 51.10 409 ALA B O 1
ATOM 1985 N N . ALA B 1 150 ? 1.360 -6.993 -3.901 1.00 41.99 410 ALA B N 1
ATOM 1986 C CA . ALA B 1 150 ? 1.550 -6.548 -2.523 1.00 42.60 410 ALA B CA 1
ATOM 1987 C C . ALA B 1 150 ? 0.874 -5.203 -2.267 1.00 39.13 410 ALA B C 1
ATOM 1988 O O . ALA B 1 150 ? 0.372 -4.957 -1.159 1.00 42.12 410 ALA B O 1
ATOM 1990 N N . VAL B 1 151 ? 0.861 -4.317 -3.264 1.00 36.76 411 VAL B N 1
ATOM 1991 C CA . VAL B 1 151 ? 0.207 -3.022 -3.094 1.00 37.47 411 VAL B CA 1
ATOM 1992 C C . VAL B 1 151 ? -1.301 -3.186 -3.144 1.00 40.27 411 VAL B C 1
ATOM 1993 O O . VAL B 1 151 ? -2.035 -2.531 -2.392 1.00 35.12 411 VAL B O 1
ATOM 1997 N N . ARG B 1 152 ? -1.789 -4.068 -4.021 1.00 34.33 412 ARG B N 1
ATOM 1998 C CA . ARG B 1 152 ? -3.214 -4.386 -4.038 1.00 43.26 412 ARG B CA 1
ATOM 1999 C C . ARG B 1 152 ? -3.664 -4.907 -2.674 1.00 39.08 412 ARG B C 1
ATOM 2000 O O . ARG B 1 152 ? -4.649 -4.423 -2.104 1.00 40.35 412 ARG B O 1
ATOM 2008 N N . ASP B 1 153 ? -2.968 -5.923 -2.156 1.00 39.75 413 ASP B N 1
ATOM 2009 C CA . ASP B 1 153 ? -3.217 -6.442 -0.812 1.00 50.10 413 ASP B CA 1
ATOM 2010 C C . ASP B 1 153 ? -3.311 -5.330 0.228 1.00 46.71 413 ASP B C 1
ATOM 2011 O O . ASP B 1 153 ? -4.267 -5.277 1.009 1.00 44.57 413 ASP B O 1
ATOM 2016 N N . MET B 1 154 ? -2.309 -4.444 0.261 1.00 44.03 414 MET B N 1
ATOM 2017 C CA . MET B 1 154 ? -2.285 -3.342 1.226 1.00 40.00 414 MET B CA 1
ATOM 2018 C C . MET B 1 154 ? -3.517 -2.456 1.104 1.00 38.99 414 MET B C 1
ATOM 2019 O O . MET B 1 154 ? -4.183 -2.148 2.104 1.00 40.58 414 MET B O 1
ATOM 2024 N N . LEU B 1 155 ? -3.782 -1.970 -0.113 1.00 41.32 415 LEU B N 1
ATOM 2025 C CA . LEU B 1 155 ? -4.873 -1.025 -0.324 1.00 37.49 415 LEU B CA 1
ATOM 2026 C C . LEU B 1 155 ? -6.218 -1.676 -0.065 1.00 40.97 415 LEU B C 1
ATOM 2027 O O . LEU B 1 155 ? -7.129 -1.038 0.470 1.00 45.90 415 LEU B O 1
ATOM 2032 N N . GLU B 1 156 ? -6.375 -2.945 -0.444 1.00 39.53 416 GLU B N 1
ATOM 2033 C CA . GLU B 1 156 ? -7.687 -3.555 -0.255 1.00 45.11 416 GLU B CA 1
ATOM 2034 C C . GLU B 1 156 ? -7.944 -3.876 1.208 1.00 42.67 416 GLU B C 1
ATOM 2035 O O . GLU B 1 156 ? -9.069 -3.715 1.686 1.00 45.12 416 GLU B O 1
ATOM 2041 N N . LYS B 1 157 ? -6.916 -4.289 1.950 1.00 43.17 417 LYS B N 1
ATOM 2042 C CA . LYS B 1 157 ? -7.130 -4.528 3.370 1.00 53.78 417 LYS B CA 1
ATOM 2043 C C . LYS B 1 157 ? -7.371 -3.227 4.122 1.00 51.17 417 LYS B C 1
ATOM 2044 O O . LYS B 1 157 ? -8.051 -3.231 5.150 1.00 49.97 417 LYS B O 1
ATOM 2050 N N . ALA B 1 158 ? -6.854 -2.105 3.615 1.00 47.25 418 ALA B N 1
ATOM 2051 C CA . ALA B 1 158 ? -7.168 -0.815 4.223 1.00 46.51 418 ALA B CA 1
ATOM 2052 C C . ALA B 1 158 ? -8.543 -0.304 3.810 1.00 48.70 418 ALA B C 1
ATOM 2053 O O . ALA B 1 158 ? -9.202 0.385 4.600 1.00 54.45 418 ALA B O 1
ATOM 2055 N N . LEU B 1 159 ? -8.994 -0.638 2.600 1.00 42.49 419 LEU B N 1
ATOM 2056 C CA . LEU B 1 159 ? -10.281 -0.203 2.075 1.00 47.15 419 LEU B CA 1
ATOM 2057 C C . LEU B 1 159 ? -11.418 -1.159 2.407 1.00 58.24 419 LEU B C 1
ATOM 2058 O O . LEU B 1 159 ? -12.569 -0.851 2.094 1.00 59.05 419 LEU B O 1
ATOM 2063 N N . ALA B 1 160 ? -11.131 -2.298 3.025 1.00 62.01 420 ALA B N 1
ATOM 2064 C CA . ALA B 1 160 ? -12.169 -3.218 3.463 1.00 66.05 420 ALA B CA 1
ATOM 2065 C C . ALA B 1 160 ? -13.050 -2.557 4.507 1.00 71.69 420 ALA B C 1
ATOM 2066 O O . ALA B 1 160 ? -12.594 -2.226 5.597 1.00 66.62 420 ALA B O 1
#

Solvent-accessible surface area: 14692 Å² total; per-residue (Å²): 162,71,157,58,65,65,48,123,6,43,12,142,55,10,60,146,64,52,51,8,66,32,63,113,45,57,116,14,46,48,21,1,93,25,8,55,174,52,33,41,48,41,18,0,2,0,35,63,31,56,168,86,90,35,21,8,2,12,11,27,42,50,4,24,0,4,129,119,52,187,109,128,21,0,58,0,20,15,21,79,221,32,57,101,79,71,0,5,8,3,12,0,7,76,28,36,46,62,63,96,25,28,93,146,45,10,86,60,19,45,65,87,0,98,94,92,73,101,37,39,60,41,0,102,78,34,0,75,147,42,50,46,190,178,64,134,61,80,68,50,113,4,44,16,138,52,13,66,151,62,54,56,11,65,35,62,111,47,58,120,12,44,49,21,0,92,22,9,56,182,66,35,36,47,36,17,0,3,0,35,59,28,48,153,82,89,34,22,6,2,10,10,27,44,51,3,24,0,5,120,122,44,188,113,114,21,0,68,0,22,19,16,84,204,33,57,101,65,69,0,5,12,4,14,0,8,75,30,36,47,65,63,98,22,28,96,149,45,10,85,59,16,41,66,86,0,95,94,92,72,83,22,37,80,45,0,103,75,27,0,82,161,43,42,120

Radius of gyration: 18.6 Å; Cα contacts (8 Å, |Δi|>4): 353; chains: 2; bounding box: 41×42×52 Å

Nearest PDB structures (foldseek):
  6ryk-assembly1_B  TM=9.985E-01  e=1.384E-25  Myxococcus xanthus DK 1622
  7bm8-assembly1_B  TM=8.036E-01  e=1.185E-07  Caulobacter vibrioides NA1000
  7ng0-assembly1_A-2  TM=7.148E-01  e=1.737E-07  Geobacillus thermoleovorans CCB_US3_UF5
  7nfu-assembly1_A  TM=6.256E-01  e=1.973E-07  Geobacillus thermoleovorans CCB_US3_UF5
  7nfu-assembly2_B  TM=6.027E-01  e=2.388E-07  Geobacillus thermoleovorans CCB_US3_UF5

Organism: Myxococcus xanthus (strain DK1622) (NCBI:txid246197)